Protein AF-0000000077124854 (afdb_homodimer)

Nearest PDB structures (foldseek):
  3b48-assembly1_A  TM=8.739E-01  e=7.214E-09  Enterococcus faecalis V583
  3b48-assembly1_B  TM=8.541E-01  e=6.764E-09  Enterococcus faecalis V583
  3ipr-assembly1_A  TM=7.715E-01  e=1.040E-05  Enterococcus faecalis
  6dm1-assembly1_A  TM=4.049E-01  e=1.872E+00  Rattus norvegicus
  5l1b-assembly1_D  TM=3.888E-01  e=5.592E+00  Rattus norvegicus

Radius of gyration: 18.33 Å; Cα contacts (8 Å, |Δi|>4): 554; chains: 2; bounding box: 38×60×35 Å

Sequence (266 aa):
MVGIIVVSHSFLLGQEIIKLCNEMKKNNFEIINCSGLDKNTFGSDPIKIKEAIENNIKGNEGVFVFCDLGSSILNSQLAIDLIEDESIDKSKIIIADAPIVEGTLVASTLNFDGNFNQIIDELKQLKTFDKTKMVGIIVVSHSFLLGQEIIKLCNEMKKNNFEIINCSGLDKNTFGSDPIKIKEAIENNIKGNEGVFVFCDLGSSILNSQLAIDLIEDESIDKSKIIIADAPIVEGTLVASTLNFDGNFNQIIDELKQLKTFDKTK

Foldseek 3Di:
DEAAEEEEQAQVVQVVLQVVLVVQADDDDDYHYQYHPDHPHGDGALCSLLVSLVVGQPPHQAYEYEYADDRSVVSNVVSLVPDPPPVRDSVRYDDQPAHRRVLSNQCRNQVPVHDSVRSNVVRVVRVVDDPVD/DEAAEEEEQAQVVQVVLQVVLVVQADDDDDYHYQYHPDHPHGDGALCSLLVSLVVGQPPHQAYEYEYADDRSVVSNVVSLVPDPPPVRDSVRYDDQPAHRRVLSNQCRNQVPVHDSVRSNVVRVVRVVDDPVD

Secondary structure (DSSP, 8-state):
--EEEEE-S-HHHHHHHHHHHHHH-SS--PEEE-BSSSSSS--B-HHHHHHHHHHHHTTSS-EEEEE-STHHHHHHHHHHHT---TTS-GGGEEE-SS-HHHHHHHHHHHTTT--HHHHHHHHHHHHT--TT-/--EEEEE-S-HHHHHHHHHHHHHH-SS--PEEE-BSSSSSS--B-HHHHHHHHHHHHTTSS-EEEEE-STHHHHHHHHHHHT---TTS-GGGEEE-SS-HHHHHHHHHHHTTT--HHHHHHHHHHHHT--TT-

InterPro domains:
  IPR004701 Phosphotransferase system, mannose-type IIA component [PF03610] (3-109)
  IPR004701 Phosphotransferase system, mannose-type IIA component [PS51096] (1-133)
  IPR012844 Dihydroxyacetone kinase phosphotransferase subunit, N-terminal domain [TIGR02364] (2-126)
  IPR036662 Phosphotransferase system, mannose-type IIA component superfamily [G3DSA:3.40.50.510] (1-130)
  IPR036662 Phosphotransferase system, mannose-type IIA component superfamily [SSF53062] (1-128)
  IPR039643 Dihydroxyacetone kinase phosphotransferase subunit DhaM [PTHR38594] (1-132)

pLDDT: mean 91.15, std 9.31, range [48.78, 98.44]

Solvent-accessible surface area (backbone atoms only — not comparable to full-atom values): 13816 Å² total; per-residue (Å²): 79,57,27,43,34,34,27,25,45,36,23,59,40,26,49,34,46,49,51,55,31,62,74,64,29,86,68,94,72,76,70,42,72,39,17,10,69,40,79,85,40,73,34,57,39,31,65,57,40,29,52,52,48,66,67,37,39,68,93,28,75,22,27,38,36,28,25,58,62,72,61,29,46,55,30,48,52,50,12,60,69,64,60,72,63,80,86,57,64,66,88,37,53,38,63,45,53,29,46,38,59,58,34,49,40,52,41,50,56,36,42,72,86,35,50,78,65,52,44,53,53,51,33,56,49,54,41,64,57,57,67,73,108,80,59,27,41,34,32,28,25,43,36,24,59,39,27,49,34,49,48,52,54,31,63,74,62,28,85,65,94,73,75,69,42,71,39,16,9,68,39,80,86,38,73,33,56,38,32,66,57,41,31,53,51,48,65,68,37,38,67,93,28,75,21,28,39,36,27,24,58,63,72,62,30,46,52,31,48,52,50,13,61,69,65,58,73,66,80,84,56,64,65,87,37,54,39,63,45,54,30,45,39,60,59,32,47,39,53,42,49,55,37,47,72,84,36,49,77,64,51,44,54,54,51,32,55,49,55,41,65,56,57,68,73,109

Structure (mmCIF, N/CA/C/O backbone):
data_AF-0000000077124854-model_v1
#
loop_
_entity.id
_entity.type
_entity.pdbx_description
1 polymer 'phosphoenolpyruvate--glycerone phosphotransferase'
#
loop_
_atom_site.group_PDB
_atom_site.id
_atom_site.type_symbol
_atom_site.label_atom_id
_atom_site.label_alt_id
_atom_site.label_comp_id
_atom_site.label_asym_id
_atom_site.label_entity_id
_atom_site.label_seq_id
_atom_site.pdbx_PDB_ins_code
_atom_site.Cartn_x
_atom_site.Cartn_y
_atom_site.Cartn_z
_atom_site.occupancy
_atom_site.B_iso_or_equiv
_atom_site.auth_seq_id
_atom_site.auth_comp_id
_atom_site.auth_asym_id
_atom_site.auth_atom_id
_atom_site.pdbx_PDB_model_num
ATOM 1 N N . MET A 1 1 ? 14.133 -17.25 -9.312 1 87.75 1 MET A N 1
ATOM 2 C CA . MET A 1 1 ? 13.242 -16.109 -9.297 1 87.75 1 MET A CA 1
ATOM 3 C C . MET A 1 1 ? 11.828 -16.516 -8.898 1 87.75 1 MET A C 1
ATOM 5 O O . MET A 1 1 ? 11.531 -17.703 -8.781 1 87.75 1 MET A O 1
ATOM 9 N N . VAL A 1 2 ? 11.008 -15.57 -8.469 1 93 2 VAL A N 1
ATOM 10 C CA . VAL A 1 2 ? 9.633 -15.875 -8.086 1 93 2 VAL A CA 1
ATOM 11 C C . VAL A 1 2 ? 8.664 -15.078 -8.953 1 93 2 VAL A C 1
ATOM 13 O O . VAL A 1 2 ? 9.047 -14.062 -9.555 1 93 2 VAL A O 1
ATOM 16 N N . GLY A 1 3 ? 7.492 -15.672 -9.117 1 94.88 3 GLY A N 1
ATOM 17 C CA . GLY A 1 3 ? 6.41 -14.883 -9.68 1 94.88 3 GLY A CA 1
ATOM 18 C C . GLY A 1 3 ? 5.816 -13.891 -8.695 1 94.88 3 GLY A C 1
ATOM 19 O O . GLY A 1 3 ? 5.715 -14.18 -7.504 1 94.88 3 GLY A O 1
ATOM 20 N N . ILE A 1 4 ? 5.449 -12.742 -9.211 1 96.31 4 ILE A N 1
ATOM 21 C CA . ILE A 1 4 ? 4.84 -11.711 -8.375 1 96.31 4 ILE A CA 1
ATOM 22 C C . ILE A 1 4 ? 3.518 -11.266 -8.992 1 96.31 4 ILE A C 1
ATOM 24 O O . ILE A 1 4 ? 3.471 -10.875 -10.156 1 96.31 4 ILE A O 1
ATOM 28 N N . ILE A 1 5 ? 2.475 -11.398 -8.219 1 98.12 5 ILE A N 1
ATOM 29 C CA . ILE A 1 5 ? 1.133 -11.008 -8.641 1 98.12 5 ILE A CA 1
ATOM 30 C C . ILE A 1 5 ? 0.572 -9.969 -7.672 1 98.12 5 ILE A C 1
ATOM 32 O O . ILE A 1 5 ? 0.668 -10.125 -6.453 1 98.12 5 ILE A O 1
ATOM 36 N N . VAL A 1 6 ? -0.004 -8.93 -8.227 1 98.44 6 VAL A N 1
ATOM 37 C CA . VAL A 1 6 ? -0.622 -7.871 -7.43 1 98.44 6 VAL A CA 1
ATOM 38 C C . VAL A 1 6 ? -2.141 -7.941 -7.57 1 98.44 6 VAL A C 1
ATOM 40 O O . VAL A 1 6 ? -2.666 -8.016 -8.688 1 98.44 6 VAL A O 1
ATOM 43 N N . VAL A 1 7 ? -2.855 -7.961 -6.406 1 98 7 VAL A N 1
ATOM 44 C CA . VAL A 1 7 ? -4.312 -8.039 -6.395 1 98 7 VAL A CA 1
ATOM 45 C C . VAL A 1 7 ? -4.883 -6.941 -5.5 1 98 7 VAL A C 1
ATOM 47 O O . VAL A 1 7 ? -4.883 -7.07 -4.273 1 98 7 VAL A O 1
ATOM 50 N N . SER A 1 8 ? -5.359 -5.895 -6.086 1 96.69 8 SER A N 1
ATOM 51 C CA . SER A 1 8 ? -6.09 -4.824 -5.41 1 96.69 8 SER A CA 1
ATOM 52 C C . SER A 1 8 ? -7.512 -4.699 -5.949 1 96.69 8 SER A C 1
ATOM 54 O O . SER A 1 8 ? -7.852 -5.312 -6.961 1 96.69 8 SER A O 1
ATOM 56 N N . HIS A 1 9 ? -8.391 -3.891 -5.305 1 95.38 9 HIS A N 1
ATOM 57 C CA . HIS A 1 9 ? -9.75 -3.633 -5.762 1 95.38 9 HIS A CA 1
ATOM 58 C C . HIS A 1 9 ? -9.758 -2.76 -7.016 1 95.38 9 HIS A C 1
ATOM 60 O O . HIS A 1 9 ? -10.75 -2.717 -7.742 1 95.38 9 HIS A O 1
ATOM 66 N N . SER A 1 10 ? -8.672 -2.123 -7.188 1 96.25 10 SER A N 1
ATOM 67 C CA . SER A 1 10 ? -8.594 -1.171 -8.289 1 96.25 10 SER A CA 1
ATOM 68 C C . SER A 1 10 ? -7.527 -1.577 -9.297 1 96.25 10 SER A C 1
ATOM 70 O O . SER A 1 10 ? -6.352 -1.719 -8.945 1 96.25 10 SER A O 1
ATOM 72 N N . PHE A 1 11 ? -7.91 -1.754 -10.562 1 97.69 11 PHE A N 1
ATOM 73 C CA . PHE A 1 11 ? -6.977 -2.09 -11.633 1 97.69 11 PHE A CA 1
ATOM 74 C C . PHE A 1 11 ? -5.891 -1.028 -11.75 1 97.69 11 PHE A C 1
ATOM 76 O O . PHE A 1 11 ? -4.707 -1.355 -11.859 1 97.69 11 PHE A O 1
ATOM 83 N N . LEU A 1 12 ? -6.301 0.236 -11.688 1 97.62 12 LEU A N 1
ATOM 84 C CA . LEU A 1 12 ? -5.367 1.339 -11.883 1 97.62 12 LEU A CA 1
ATOM 85 C C . LEU A 1 12 ? -4.391 1.44 -10.719 1 97.62 12 LEU A C 1
ATOM 87 O O . LEU A 1 12 ? -3.221 1.777 -10.906 1 97.62 12 LEU A O 1
ATOM 91 N N . LEU A 1 13 ? -4.828 1.132 -9.508 1 97.81 13 LEU A N 1
ATOM 92 C CA . LEU A 1 13 ? -3.92 1.097 -8.367 1 97.81 13 LEU A CA 1
ATOM 93 C C . LEU A 1 13 ? -2.869 0.005 -8.547 1 97.81 13 LEU A C 1
ATOM 95 O O . LEU A 1 13 ? -1.677 0.248 -8.344 1 97.81 13 LEU A O 1
ATOM 99 N N . GLY A 1 14 ? -3.324 -1.182 -8.945 1 98.12 14 GLY A N 1
ATOM 100 C CA . GLY A 1 14 ? -2.383 -2.254 -9.219 1 98.12 14 GLY A CA 1
ATOM 101 C C . GLY A 1 14 ? -1.345 -1.883 -10.266 1 98.12 14 GLY A C 1
ATOM 102 O O . GLY A 1 14 ? -0.159 -2.176 -10.102 1 98.12 14 GLY A O 1
ATOM 103 N N . GLN A 1 15 ? -1.787 -1.229 -11.273 1 97.88 15 GLN A N 1
ATOM 104 C CA . GLN A 1 15 ? -0.898 -0.815 -12.352 1 97.88 15 GLN A CA 1
ATOM 105 C C . GLN A 1 15 ? 0.161 0.162 -11.852 1 97.88 15 GLN A C 1
ATOM 107 O O . GLN A 1 15 ? 1.334 0.055 -12.211 1 97.88 15 GLN A O 1
ATOM 112 N N . GLU A 1 16 ? -0.224 1.106 -11.062 1 97.38 16 GLU A N 1
ATOM 113 C CA . GLU A 1 16 ? 0.722 2.109 -10.586 1 97.38 16 GLU A CA 1
ATOM 114 C C . GLU A 1 16 ? 1.71 1.509 -9.594 1 97.38 16 GLU A C 1
ATOM 116 O O . GLU A 1 16 ? 2.867 1.928 -9.531 1 97.38 16 GLU A O 1
ATOM 121 N N . ILE A 1 17 ? 1.266 0.52 -8.789 1 97.88 17 ILE A N 1
ATOM 122 C CA . ILE A 1 17 ? 2.189 -0.209 -7.926 1 97.88 17 ILE A CA 1
ATOM 123 C C . ILE A 1 17 ? 3.281 -0.861 -8.773 1 97.88 17 ILE A C 1
ATOM 125 O O . ILE A 1 17 ? 4.469 -0.737 -8.469 1 97.88 17 ILE A O 1
ATOM 129 N N . ILE A 1 18 ? 2.896 -1.47 -9.852 1 97.69 18 ILE A N 1
ATOM 130 C CA . ILE A 1 18 ? 3.824 -2.176 -10.727 1 97.69 18 ILE A CA 1
ATOM 131 C C . ILE A 1 18 ? 4.77 -1.178 -11.398 1 97.69 18 ILE A C 1
ATOM 133 O O . ILE A 1 18 ? 5.965 -1.438 -11.523 1 97.69 18 ILE A O 1
ATOM 137 N N . LYS A 1 19 ? 4.203 -0.049 -11.805 1 96.38 19 LYS A N 1
ATOM 138 C CA . LYS A 1 19 ? 5.043 0.98 -12.406 1 96.38 19 LYS A CA 1
ATOM 139 C C . LYS A 1 19 ? 6.129 1.438 -11.438 1 96.38 19 LYS A C 1
ATOM 141 O O . LYS A 1 19 ? 7.289 1.603 -11.828 1 96.38 19 LYS A O 1
ATOM 146 N N . LEU A 1 20 ? 5.77 1.682 -10.203 1 95 20 LEU A N 1
ATOM 147 C CA . LEU A 1 20 ? 6.746 2.061 -9.188 1 95 20 LEU A CA 1
ATOM 148 C C . LEU A 1 20 ? 7.805 0.977 -9.016 1 95 20 LEU A C 1
ATOM 150 O O . LEU A 1 20 ? 9 1.273 -8.969 1 95 20 LEU A O 1
ATOM 154 N N . CYS A 1 21 ? 7.355 -0.277 -8.953 1 95.25 21 CYS A N 1
ATOM 155 C CA . CYS A 1 21 ? 8.281 -1.394 -8.812 1 95.25 21 CYS A CA 1
ATOM 156 C C . CYS A 1 21 ? 9.234 -1.47 -9.992 1 95.25 21 CYS A C 1
ATOM 158 O O . CYS A 1 21 ? 10.422 -1.756 -9.828 1 95.25 21 CYS A O 1
ATOM 160 N N . ASN A 1 22 ? 8.688 -1.219 -11.18 1 94.75 22 ASN A N 1
ATOM 161 C CA . ASN A 1 22 ? 9.5 -1.285 -12.391 1 94.75 22 ASN A CA 1
ATOM 162 C C . ASN A 1 22 ? 10.594 -0.219 -12.391 1 94.75 22 ASN A C 1
ATOM 164 O O . ASN A 1 22 ? 11.656 -0.416 -12.984 1 94.75 22 ASN A O 1
ATOM 168 N N . GLU A 1 23 ? 10.359 0.864 -11.719 1 89.75 23 GLU A N 1
ATOM 169 C CA . GLU A 1 23 ? 11.352 1.925 -11.609 1 89.75 23 GLU A CA 1
ATOM 170 C C . GLU A 1 23 ? 12.469 1.534 -10.648 1 89.75 23 GLU A C 1
ATOM 172 O O . GLU A 1 23 ? 13.586 2.043 -10.75 1 89.75 23 GLU A O 1
ATOM 177 N N . MET A 1 24 ? 12.094 0.591 -9.758 1 85.75 24 MET A N 1
ATOM 178 C CA . MET A 1 24 ? 13.031 0.328 -8.672 1 85.75 24 MET A CA 1
ATOM 179 C C . MET A 1 24 ? 13.742 -1.006 -8.875 1 85.75 24 MET A C 1
ATOM 181 O O . MET A 1 24 ? 14.844 -1.212 -8.359 1 85.75 24 MET A O 1
ATOM 185 N N . LYS A 1 25 ? 13.047 -1.919 -9.547 1 86.5 25 LYS A N 1
ATOM 186 C CA . LYS A 1 25 ? 13.664 -3.24 -9.641 1 86.5 25 LYS A CA 1
ATOM 187 C C . LYS A 1 25 ? 14.828 -3.232 -10.625 1 86.5 25 LYS A C 1
ATOM 189 O O . LYS A 1 25 ? 14.859 -2.42 -11.555 1 86.5 25 LYS A O 1
ATOM 194 N N . LYS A 1 26 ? 15.797 -4.062 -10.414 1 79.75 26 LYS A N 1
ATOM 195 C CA . LYS A 1 26 ? 17.062 -4.105 -11.141 1 79.75 26 LYS A CA 1
ATOM 196 C C . LYS A 1 26 ? 17 -5.121 -12.281 1 79.75 26 LYS A C 1
ATOM 198 O O . LYS A 1 26 ? 17.844 -5.094 -13.188 1 79.75 26 LYS A O 1
ATOM 203 N N . ASN A 1 27 ? 16.094 -5.988 -12.25 1 81.94 27 ASN A N 1
ATOM 204 C CA . ASN A 1 27 ? 16.031 -7.07 -13.227 1 81.94 27 ASN A CA 1
ATOM 205 C C . ASN A 1 27 ? 14.719 -7.035 -14.023 1 81.94 27 ASN A C 1
ATOM 207 O O . ASN A 1 27 ? 13.766 -6.363 -13.625 1 81.94 27 ASN A O 1
ATOM 211 N N . ASN A 1 28 ? 14.914 -7.844 -15.117 1 86.56 28 ASN A N 1
ATOM 212 C CA . ASN A 1 28 ? 13.766 -7.836 -16.016 1 86.56 28 ASN A CA 1
ATOM 213 C C . ASN A 1 28 ? 12.844 -9.023 -15.758 1 86.56 28 ASN A C 1
ATOM 215 O O . ASN A 1 28 ? 13.211 -10.164 -16.031 1 86.56 28 ASN A O 1
ATOM 219 N N . PHE A 1 29 ? 11.766 -8.773 -15.109 1 90.31 29 PHE A N 1
ATOM 220 C CA . PHE A 1 29 ? 10.688 -9.742 -14.938 1 90.31 29 PHE A CA 1
ATOM 221 C C . PHE A 1 29 ? 9.336 -9.039 -14.875 1 90.31 29 PHE A C 1
ATOM 223 O O . PHE A 1 29 ? 9.273 -7.828 -14.633 1 90.31 29 PHE A O 1
ATOM 230 N N . GLU A 1 30 ? 8.43 -9.781 -15.117 1 92.62 30 GLU A N 1
ATOM 231 C CA . GLU A 1 30 ? 7.098 -9.18 -15.156 1 92.62 30 GLU A CA 1
ATOM 232 C C . GLU A 1 30 ? 6.379 -9.344 -13.82 1 92.62 30 GLU A C 1
ATOM 234 O O . GLU A 1 30 ? 6.457 -10.406 -13.195 1 92.62 30 GLU A O 1
ATOM 239 N N . ILE A 1 31 ? 5.812 -8.336 -13.352 1 96.38 31 ILE A N 1
ATOM 240 C CA . ILE A 1 31 ? 4.828 -8.375 -12.273 1 96.38 31 ILE A CA 1
ATOM 241 C C . ILE A 1 31 ? 3.42 -8.359 -12.859 1 96.38 31 ILE A C 1
ATOM 243 O O . ILE A 1 31 ? 3.105 -7.539 -13.727 1 96.38 31 ILE A O 1
ATOM 247 N N . ILE A 1 32 ? 2.604 -9.242 -12.422 1 97.5 32 ILE A N 1
ATOM 248 C CA . ILE A 1 32 ? 1.304 -9.422 -13.062 1 97.5 32 ILE A CA 1
ATOM 249 C C . ILE A 1 32 ? 0.233 -8.672 -12.273 1 97.5 32 ILE A C 1
ATOM 251 O O . ILE A 1 32 ? 0.157 -8.797 -11.047 1 97.5 32 ILE A O 1
ATOM 255 N N . ASN A 1 33 ? -0.546 -7.902 -13 1 98.19 33 ASN A N 1
ATOM 256 C CA . ASN A 1 33 ? -1.66 -7.176 -12.398 1 98.19 33 ASN A CA 1
ATOM 257 C C . ASN A 1 33 ? -2.961 -7.965 -12.492 1 98.19 33 ASN A C 1
ATOM 259 O O . ASN A 1 33 ? -3.518 -8.133 -13.578 1 98.19 33 ASN A O 1
ATOM 263 N N . CYS A 1 34 ? -3.484 -8.398 -11.367 1 97.88 34 CYS A N 1
ATOM 264 C CA . CYS A 1 34 ? -4.766 -9.094 -11.328 1 97.88 34 CYS A CA 1
ATOM 265 C C . CYS A 1 34 ? -5.805 -8.281 -10.562 1 97.88 34 CYS A C 1
ATOM 267 O O . CYS A 1 34 ? -6.766 -8.844 -10.031 1 97.88 34 CYS A O 1
ATOM 269 N N . SER A 1 35 ? -5.602 -6.984 -10.492 1 97.56 35 SER A N 1
ATOM 270 C CA . SER A 1 35 ? -6.473 -6.102 -9.727 1 97.56 35 SER A CA 1
ATOM 271 C C . SER A 1 35 ? -7.723 -5.734 -10.523 1 97.56 35 SER A C 1
ATOM 273 O O . SER A 1 35 ? -7.711 -5.758 -11.75 1 97.56 35 SER A O 1
ATOM 275 N N . GLY A 1 36 ? -8.781 -5.387 -9.797 1 96.25 36 GLY A N 1
ATOM 276 C CA . GLY A 1 36 ? -10 -4.891 -10.414 1 96.25 36 GLY A CA 1
ATOM 277 C C . GLY A 1 36 ? -10.766 -5.961 -11.164 1 96.25 36 GLY A C 1
ATOM 278 O O . GLY A 1 36 ? -10.219 -7.023 -11.469 1 96.25 36 GLY A O 1
ATOM 279 N N . LEU A 1 37 ? -12.086 -5.676 -11.367 1 95.31 37 LEU A N 1
ATOM 280 C CA . LEU A 1 37 ? -12.852 -6.508 -12.281 1 95.31 37 LEU A CA 1
ATOM 281 C C . LEU A 1 37 ? -12.531 -6.164 -13.734 1 95.31 37 LEU A C 1
ATOM 283 O O . LEU A 1 37 ? -12.422 -7.051 -14.578 1 95.31 37 LEU A O 1
ATOM 287 N N . ASP A 1 38 ? -12.352 -4.906 -13.906 1 93.81 38 ASP A N 1
ATOM 288 C CA . ASP A 1 38 ? -11.812 -4.309 -15.125 1 93.81 38 ASP A CA 1
ATOM 289 C C . ASP A 1 38 ? -11.156 -2.961 -14.836 1 93.81 38 ASP A C 1
ATOM 291 O O . ASP A 1 38 ? -10.867 -2.641 -13.68 1 93.81 38 ASP A O 1
ATOM 295 N N . LYS A 1 39 ? -10.883 -2.172 -15.805 1 92 39 LYS A N 1
ATOM 296 C CA . LYS A 1 39 ? -10.133 -0.933 -15.641 1 92 39 LYS A CA 1
ATOM 297 C C . LYS A 1 39 ? -10.898 0.068 -14.781 1 92 39 LYS A C 1
ATOM 299 O O . LYS A 1 39 ? -10.297 0.842 -14.031 1 92 39 LYS A O 1
ATOM 304 N N . ASN A 1 40 ? -12.211 -0.011 -14.82 1 91.25 40 ASN A N 1
ATOM 305 C CA . ASN A 1 40 ? -13 1.048 -14.195 1 91.25 40 ASN A CA 1
ATOM 306 C C . ASN A 1 40 ? -13.914 0.499 -13.102 1 91.25 40 ASN A C 1
ATOM 308 O O . ASN A 1 40 ? -14.68 1.249 -12.492 1 91.25 40 ASN A O 1
ATOM 312 N N . THR A 1 41 ? -13.961 -0.766 -12.953 1 93.81 41 THR A N 1
ATOM 313 C CA . THR A 1 41 ? -14.852 -1.375 -11.969 1 93.81 41 THR A CA 1
ATOM 314 C C . THR A 1 41 ? -14.055 -1.997 -10.828 1 93.81 41 THR A C 1
ATOM 316 O O . THR A 1 41 ? -13.211 -2.869 -11.055 1 93.81 41 THR A O 1
ATOM 319 N N . PHE A 1 42 ? -14.305 -1.511 -9.594 1 93.88 42 PHE A N 1
ATOM 320 C CA . PHE A 1 42 ? -13.609 -1.987 -8.406 1 93.88 42 PHE A CA 1
ATOM 321 C C . PHE A 1 42 ? -14.016 -3.418 -8.078 1 93.88 42 PHE A C 1
ATOM 323 O O . PHE A 1 42 ? -15.148 -3.826 -8.352 1 93.88 42 PHE A O 1
ATOM 330 N N . GLY A 1 43 ? -13.047 -4.203 -7.543 1 93.25 43 GLY A N 1
ATOM 331 C CA . GLY A 1 43 ? -13.273 -5.582 -7.152 1 93.25 43 GLY A CA 1
ATOM 332 C C . GLY A 1 43 ? -12.086 -6.484 -7.426 1 93.25 43 GLY A C 1
ATOM 333 O O . GLY A 1 43 ? -10.961 -6.008 -7.594 1 93.25 43 GLY A O 1
ATOM 334 N N . SER A 1 44 ? -12.258 -7.715 -7.32 1 95.56 44 SER A N 1
ATOM 335 C CA . SER A 1 44 ? -11.258 -8.742 -7.621 1 95.56 44 SER A CA 1
ATOM 336 C C . SER A 1 44 ? -11.914 -10.008 -8.148 1 95.56 44 SER A C 1
ATOM 338 O O . SER A 1 44 ? -13.008 -10.375 -7.711 1 95.56 44 SER A O 1
ATOM 340 N N . ASP A 1 45 ? -11.289 -10.578 -9.062 1 96.88 45 ASP A N 1
ATOM 341 C CA . ASP A 1 45 ? -11.805 -11.758 -9.75 1 96.88 45 ASP A CA 1
ATOM 342 C C . ASP A 1 45 ? -10.93 -12.977 -9.477 1 96.88 45 ASP A C 1
ATOM 344 O O . ASP A 1 45 ? -9.812 -13.078 -9.992 1 96.88 45 ASP A O 1
ATOM 348 N N . PRO A 1 46 ? -11.516 -13.977 -8.734 1 97.62 46 PRO A N 1
ATOM 349 C CA . PRO A 1 46 ? -10.703 -15.141 -8.391 1 97.62 46 PRO A CA 1
ATOM 350 C C . PRO A 1 46 ? -10.258 -15.938 -9.617 1 97.62 46 PRO A C 1
ATOM 352 O O . PRO A 1 46 ? -9.195 -16.578 -9.594 1 97.62 46 PRO A O 1
ATOM 355 N N . ILE A 1 47 ? -11.008 -15.922 -10.68 1 97.94 47 ILE A N 1
ATOM 356 C CA . ILE A 1 47 ? -10.664 -16.672 -11.883 1 97.94 47 ILE A CA 1
ATOM 357 C C . ILE A 1 47 ? -9.453 -16.031 -12.562 1 97.94 47 ILE A C 1
ATOM 359 O O . ILE A 1 47 ? -8.523 -16.734 -12.977 1 97.94 47 ILE A O 1
ATOM 363 N N . LYS A 1 48 ? -9.5 -14.703 -12.602 1 97.19 48 LYS A N 1
ATOM 364 C CA . LYS A 1 48 ? -8.367 -13.953 -13.125 1 97.19 48 LYS A CA 1
ATOM 365 C C . LYS A 1 48 ? -7.098 -14.25 -12.336 1 97.19 48 LYS A C 1
ATOM 367 O O . LYS A 1 48 ? -6.031 -14.469 -12.914 1 97.19 48 LYS A O 1
ATOM 372 N N . ILE A 1 49 ? -7.156 -14.305 -11.055 1 98.12 49 ILE A N 1
ATOM 373 C CA . ILE A 1 49 ? -6.031 -14.562 -10.156 1 98.12 49 ILE A CA 1
ATOM 374 C C . ILE A 1 49 ? -5.539 -15.992 -10.359 1 98.12 49 ILE A C 1
ATOM 376 O O . ILE A 1 49 ? -4.336 -16.234 -10.477 1 98.12 49 ILE A O 1
ATOM 380 N N . LYS A 1 50 ? -6.445 -16.953 -10.43 1 98.12 50 LYS A N 1
ATOM 381 C CA . LYS A 1 50 ? -6.113 -18.359 -10.641 1 98.12 50 LYS A CA 1
ATOM 382 C C . LYS A 1 50 ? -5.316 -18.547 -11.93 1 98.12 50 LYS A C 1
ATOM 384 O O . LYS A 1 50 ? -4.273 -19.203 -11.93 1 98.12 50 LYS A O 1
ATOM 389 N N . GLU A 1 51 ? -5.805 -17.953 -12.984 1 97.19 51 GLU A N 1
ATOM 390 C CA . GLU A 1 51 ? -5.152 -18.078 -14.289 1 97.19 51 GLU A CA 1
ATOM 391 C C . GLU A 1 51 ? -3.746 -17.5 -14.266 1 97.19 51 GLU A C 1
ATOM 393 O O . GLU A 1 51 ? -2.814 -18.062 -14.828 1 97.19 51 GLU A O 1
ATOM 398 N N . ALA A 1 52 ? -3.607 -16.344 -13.641 1 97.19 52 ALA A N 1
ATOM 399 C CA . ALA A 1 52 ? -2.299 -15.711 -13.516 1 97.19 52 ALA A CA 1
ATOM 400 C C . ALA A 1 52 ? -1.323 -16.609 -12.75 1 97.19 52 ALA A C 1
ATOM 402 O O . ALA A 1 52 ? -0.159 -16.734 -13.141 1 97.19 52 ALA A O 1
ATOM 403 N N . ILE A 1 53 ? -1.768 -17.234 -11.672 1 97.31 53 ILE A N 1
ATOM 404 C CA . ILE A 1 53 ? -0.933 -18.109 -10.859 1 97.31 53 ILE A CA 1
ATOM 405 C C . ILE A 1 53 ? -0.484 -19.312 -11.703 1 97.31 53 ILE A C 1
ATOM 407 O O . ILE A 1 53 ? 0.706 -19.625 -11.75 1 97.31 53 ILE A O 1
ATOM 411 N N . GLU A 1 54 ? -1.383 -19.906 -12.391 1 95.88 54 GLU A N 1
ATOM 412 C CA . GLU A 1 54 ? -1.092 -21.094 -13.188 1 95.88 54 GLU A CA 1
ATOM 413 C C . GLU A 1 54 ? -0.079 -20.797 -14.289 1 95.88 54 GLU A C 1
ATOM 415 O O . GLU A 1 54 ? 0.803 -21.609 -14.57 1 95.88 54 GLU A O 1
ATOM 420 N N . ASN A 1 55 ? -0.229 -19.578 -14.82 1 93.31 55 ASN A N 1
ATOM 421 C CA . ASN A 1 55 ? 0.647 -19.188 -15.922 1 93.31 55 ASN A CA 1
ATOM 422 C C . ASN A 1 55 ? 2.029 -18.781 -15.422 1 93.31 55 ASN A C 1
ATOM 424 O O . ASN A 1 55 ? 3.01 -18.859 -16.156 1 93.31 55 ASN A O 1
ATOM 428 N N . ASN A 1 56 ? 2.156 -18.391 -14.141 1 90.25 56 ASN A N 1
ATOM 429 C CA . ASN A 1 56 ? 3.404 -17.828 -13.641 1 90.25 56 ASN A CA 1
ATOM 430 C C . ASN A 1 56 ? 4.172 -18.828 -12.781 1 90.25 56 ASN A C 1
ATOM 432 O O . ASN A 1 56 ? 5.379 -18.672 -12.578 1 90.25 56 ASN A O 1
ATOM 436 N N . ILE A 1 57 ? 3.525 -19.781 -12.289 1 85.38 57 ILE A N 1
ATOM 437 C CA . ILE A 1 57 ? 4.145 -20.719 -11.352 1 85.38 57 ILE A CA 1
ATOM 438 C C . ILE A 1 57 ? 5.133 -21.609 -12.094 1 85.38 57 ILE A C 1
ATOM 440 O O . ILE A 1 57 ? 6.117 -22.078 -11.508 1 85.38 57 ILE A O 1
ATOM 444 N N . LYS A 1 58 ? 4.812 -21.797 -13.359 1 81.69 58 LYS A N 1
ATOM 445 C CA . LYS A 1 58 ? 5.703 -22.672 -14.125 1 81.69 58 LYS A CA 1
ATOM 446 C C . LYS A 1 58 ? 7.039 -21.984 -14.391 1 81.69 58 LYS A C 1
ATOM 448 O O . LYS A 1 58 ? 7.082 -20.875 -14.938 1 81.69 58 LYS A O 1
ATOM 453 N N . GLY A 1 59 ? 8.164 -22.469 -13.906 1 81 59 GLY A N 1
ATOM 454 C CA . GLY A 1 59 ? 9.492 -21.938 -14.156 1 81 59 GLY A CA 1
ATOM 455 C C . GLY A 1 59 ? 10 -21.031 -13.039 1 81 59 GLY A C 1
ATOM 456 O O . GLY A 1 59 ? 11.109 -20.5 -13.117 1 81 59 GLY A O 1
ATOM 457 N N . ASN A 1 60 ? 9.156 -20.797 -12.109 1 88.12 60 ASN A N 1
ATOM 458 C CA . ASN A 1 60 ? 9.547 -19.984 -10.961 1 88.12 60 ASN A CA 1
ATOM 459 C C . ASN A 1 60 ? 9.648 -20.812 -9.688 1 88.12 60 ASN A C 1
ATOM 461 O O . ASN A 1 60 ? 9.062 -21.891 -9.602 1 88.12 60 ASN A O 1
ATOM 465 N N . GLU A 1 61 ? 10.406 -20.375 -8.742 1 90.25 61 GLU A N 1
ATOM 466 C CA . GLU A 1 61 ? 10.547 -21.062 -7.457 1 90.25 61 GLU A CA 1
ATOM 467 C C . GLU A 1 61 ? 9.242 -21.016 -6.668 1 90.25 61 GLU A C 1
ATOM 469 O O . GLU A 1 61 ? 8.992 -21.891 -5.828 1 90.25 61 GLU A O 1
ATOM 474 N N . GLY A 1 62 ? 8.422 -20.062 -6.965 1 93.31 62 GLY A N 1
ATOM 475 C CA . GLY A 1 62 ? 7.141 -19.812 -6.316 1 93.31 62 GLY A CA 1
ATOM 476 C C . GLY A 1 62 ? 6.48 -18.531 -6.777 1 93.31 62 GLY A C 1
ATOM 477 O O . GLY A 1 62 ? 7.012 -17.828 -7.641 1 93.31 62 GLY A O 1
ATOM 478 N N . VAL A 1 63 ? 5.324 -18.359 -6.277 1 95.88 63 VAL A N 1
ATOM 479 C CA . VAL A 1 63 ? 4.574 -17.156 -6.637 1 95.88 63 VAL A CA 1
ATOM 480 C C . VAL A 1 63 ? 4.105 -16.453 -5.375 1 95.88 63 VAL A C 1
ATOM 482 O O . VAL A 1 63 ? 3.596 -17.078 -4.445 1 95.88 63 VAL A O 1
ATOM 485 N N . PHE A 1 64 ? 4.387 -15.195 -5.344 1 96.62 64 PHE A N 1
ATOM 486 C CA . PHE A 1 64 ? 3.846 -14.359 -4.277 1 96.62 64 PHE A CA 1
ATOM 487 C C . PHE A 1 64 ? 2.67 -13.531 -4.785 1 96.62 64 PHE A C 1
ATOM 489 O O . PHE A 1 64 ? 2.762 -12.891 -5.836 1 96.62 64 PHE A O 1
ATOM 496 N N . VAL A 1 65 ? 1.578 -13.609 -4.035 1 97.69 65 VAL A N 1
ATOM 497 C CA . VAL A 1 65 ? 0.407 -12.789 -4.316 1 97.69 65 VAL A CA 1
ATOM 498 C C . VAL A 1 65 ? 0.292 -11.68 -3.268 1 97.69 65 VAL A C 1
ATOM 500 O O . VAL A 1 65 ? 0.155 -11.961 -2.074 1 97.69 65 VAL A O 1
ATOM 503 N N . PHE A 1 66 ? 0.383 -10.461 -3.697 1 97.44 66 PHE A N 1
ATOM 504 C CA . PHE A 1 66 ? 0.262 -9.312 -2.812 1 97.44 66 PHE A CA 1
ATOM 505 C C . PHE A 1 66 ? -1.13 -8.695 -2.91 1 97.44 66 PHE A C 1
ATOM 507 O O . PHE A 1 66 ? -1.566 -8.305 -3.994 1 97.44 66 PHE A O 1
ATOM 514 N N . CYS A 1 67 ? -1.797 -8.578 -1.737 1 96.5 67 CYS A N 1
ATOM 515 C CA . CYS A 1 67 ? -3.176 -8.109 -1.678 1 96.5 67 CYS A CA 1
ATOM 516 C C . CYS A 1 67 ? -3.295 -6.883 -0.776 1 96.5 67 CYS A C 1
ATOM 518 O O . CYS A 1 67 ? -2.459 -6.672 0.103 1 96.5 67 CYS A O 1
ATOM 520 N N . ASP A 1 68 ? -4.32 -6.082 -1.022 1 92.25 68 ASP A N 1
ATOM 521 C CA . ASP A 1 68 ? -4.566 -4.965 -0.114 1 92.25 68 ASP A CA 1
ATOM 522 C C . ASP A 1 68 ? -5.441 -5.395 1.061 1 92.25 68 ASP A C 1
ATOM 524 O O . ASP A 1 68 ? -4.934 -5.871 2.08 1 92.25 68 ASP A O 1
ATOM 528 N N . LEU A 1 69 ? -6.836 -5.281 1.025 1 83.75 69 LEU A N 1
ATOM 529 C CA . LEU A 1 69 ? -7.652 -5.648 2.176 1 83.75 69 LEU A CA 1
ATOM 530 C C . LEU A 1 69 ? -8.867 -6.457 1.74 1 83.75 69 LEU A C 1
ATOM 532 O O . LEU A 1 69 ? -9.312 -6.359 0.592 1 83.75 69 LEU A O 1
ATOM 536 N N . GLY A 1 70 ? -9.312 -7.234 2.705 1 85.94 70 GLY A N 1
ATOM 537 C CA . GLY A 1 70 ? -10.633 -7.836 2.635 1 85.94 70 GLY A CA 1
ATOM 538 C C . GLY A 1 70 ? -10.766 -8.867 1.531 1 85.94 70 GLY A C 1
ATOM 539 O O . GLY A 1 70 ? -10.195 -9.953 1.621 1 85.94 70 GLY A O 1
ATOM 540 N N . SER A 1 71 ? -11.5 -8.352 0.456 1 88.62 71 SER A N 1
ATOM 541 C CA . SER A 1 71 ? -11.969 -9.273 -0.576 1 88.62 71 SER A CA 1
ATOM 542 C C . SER A 1 71 ? -10.82 -9.727 -1.475 1 88.62 71 SER A C 1
ATOM 544 O O . SER A 1 71 ? -10.844 -10.844 -2.004 1 88.62 71 SER A O 1
ATOM 546 N N . SER A 1 72 ? -9.852 -8.859 -1.636 1 93.5 72 SER A N 1
ATOM 547 C CA . SER A 1 72 ? -8.711 -9.258 -2.459 1 93.5 72 SER A CA 1
ATOM 548 C C . SER A 1 72 ? -7.996 -10.469 -1.871 1 93.5 72 SER A C 1
ATOM 550 O O . SER A 1 72 ? -7.527 -11.336 -2.609 1 93.5 72 SER A O 1
ATOM 552 N N . ILE A 1 73 ? -7.953 -10.578 -0.56 1 94.38 73 ILE A N 1
ATOM 553 C CA . ILE A 1 73 ? -7.32 -11.703 0.117 1 94.38 73 ILE A CA 1
ATOM 554 C C . ILE A 1 73 ? -8.188 -12.953 -0.038 1 94.38 73 ILE A C 1
ATOM 556 O O . ILE A 1 73 ? -7.703 -14.008 -0.46 1 94.38 73 ILE A O 1
ATOM 560 N N . LEU A 1 74 ? -9.453 -12.797 0.232 1 94.88 74 LEU A N 1
ATOM 561 C CA . LEU A 1 74 ? -10.383 -13.914 0.147 1 94.88 74 LEU A CA 1
ATOM 562 C C . LEU A 1 74 ? -10.422 -14.484 -1.269 1 94.88 74 LEU A C 1
ATOM 564 O O . LEU A 1 74 ? -10.383 -15.703 -1.455 1 94.88 74 LEU A O 1
ATOM 568 N N . ASN A 1 75 ? -10.438 -13.602 -2.236 1 96.88 75 ASN A N 1
ATOM 569 C CA . ASN A 1 75 ? -10.523 -14.047 -3.625 1 96.88 75 ASN A CA 1
ATOM 570 C C . ASN A 1 75 ? -9.211 -14.68 -4.094 1 96.88 75 ASN A C 1
ATOM 572 O O . ASN A 1 75 ? -9.219 -15.57 -4.941 1 96.88 75 ASN A O 1
ATOM 576 N N . SER A 1 76 ? -8.133 -14.227 -3.553 1 97.5 76 SER A N 1
ATOM 577 C CA . SER A 1 76 ? -6.855 -14.875 -3.848 1 97.5 76 SER A CA 1
ATOM 578 C C . SER A 1 76 ? -6.801 -16.281 -3.256 1 97.5 76 SER A C 1
ATOM 580 O O . SER A 1 76 ? -6.305 -17.219 -3.895 1 97.5 76 SER A O 1
ATOM 582 N N . GLN A 1 77 ? -7.34 -16.391 -2.004 1 96.75 77 GLN A N 1
ATOM 583 C CA . GLN A 1 77 ? -7.422 -17.719 -1.386 1 96.75 77 GLN A CA 1
ATOM 584 C C . GLN A 1 77 ? -8.312 -18.656 -2.201 1 96.75 77 GLN A C 1
ATOM 586 O O . GLN A 1 77 ? -7.945 -19.797 -2.453 1 96.75 77 GLN A O 1
ATOM 591 N N . LEU A 1 78 ? -9.406 -18.156 -2.613 1 97.5 78 LEU A N 1
ATOM 592 C CA . LEU A 1 78 ? -10.328 -18.922 -3.447 1 97.5 78 LEU A CA 1
ATOM 593 C C . LEU A 1 78 ? -9.664 -19.344 -4.754 1 97.5 78 LEU A C 1
ATOM 595 O O . LEU A 1 78 ? -9.828 -20.484 -5.199 1 97.5 78 LEU A O 1
ATOM 599 N N . ALA A 1 79 ? -8.93 -18.406 -5.363 1 98.06 79 ALA A N 1
ATOM 600 C CA . ALA A 1 79 ? -8.203 -18.688 -6.598 1 98.06 79 ALA A CA 1
ATOM 601 C C . ALA A 1 79 ? -7.277 -19.891 -6.426 1 98.06 79 ALA A C 1
ATOM 603 O O . ALA A 1 79 ? -7.246 -20.781 -7.273 1 98.06 79 ALA A O 1
ATOM 604 N N . ILE A 1 80 ? -6.512 -19.922 -5.312 1 97.38 80 ILE A N 1
ATOM 605 C CA . ILE A 1 80 ? -5.578 -21.016 -5.035 1 97.38 80 ILE A CA 1
ATOM 606 C C . ILE A 1 80 ? -6.344 -22.328 -4.859 1 97.38 80 ILE A C 1
ATOM 608 O O . ILE A 1 80 ? -5.945 -23.359 -5.391 1 97.38 80 ILE A O 1
ATOM 612 N N . ASP A 1 81 ? -7.473 -22.266 -4.156 1 97.06 81 ASP A N 1
ATOM 613 C CA . ASP A 1 81 ? -8.297 -23.438 -3.912 1 97.06 81 ASP A CA 1
ATOM 614 C C . ASP A 1 81 ? -8.859 -24 -5.219 1 97.06 81 ASP A C 1
ATOM 616 O O . ASP A 1 81 ? -9.078 -25.203 -5.336 1 97.06 81 ASP A O 1
ATOM 620 N N . LEU A 1 82 ? -9.039 -23.172 -6.156 1 97.38 82 LEU A N 1
ATOM 621 C CA . LEU A 1 82 ? -9.688 -23.547 -7.406 1 97.38 82 LEU A CA 1
ATOM 622 C C . LEU A 1 82 ? -8.688 -24.188 -8.367 1 97.38 82 LEU A C 1
ATOM 624 O O . LEU A 1 82 ? -9.078 -24.75 -9.398 1 97.38 82 LEU A O 1
ATOM 628 N N . ILE A 1 83 ? -7.395 -24.047 -8.055 1 96.69 83 ILE A N 1
ATOM 629 C CA . ILE A 1 83 ? -6.395 -24.688 -8.906 1 96.69 83 ILE A CA 1
ATOM 630 C C . ILE A 1 83 ? -6.539 -26.203 -8.844 1 96.69 83 ILE A C 1
ATOM 632 O O . ILE A 1 83 ? -6.461 -26.797 -7.766 1 96.69 83 ILE A O 1
ATOM 636 N N . GLU A 1 84 ? -6.707 -26.828 -9.953 1 94.56 84 GLU A N 1
ATOM 637 C CA . GLU A 1 84 ? -6.961 -28.25 -10.016 1 94.56 84 GLU A CA 1
ATOM 638 C C . GLU A 1 84 ? -5.77 -29 -10.602 1 94.56 84 GLU A C 1
ATOM 640 O O . GLU A 1 84 ? -5.652 -30.219 -10.445 1 94.56 84 GLU A O 1
ATOM 645 N N . ASP A 1 85 ? -4.914 -28.219 -11.289 1 93.12 85 ASP A N 1
ATOM 646 C CA . ASP A 1 85 ? -3.729 -28.844 -11.875 1 93.12 85 ASP A CA 1
ATOM 647 C C . ASP A 1 85 ? -2.838 -29.453 -10.797 1 93.12 85 ASP A C 1
ATOM 649 O O . ASP A 1 85 ? -2.203 -28.734 -10.023 1 93.12 85 ASP A O 1
ATOM 653 N N . GLU A 1 86 ? -2.697 -30.766 -10.727 1 92.38 86 GLU A N 1
ATOM 654 C CA . GLU A 1 86 ? -1.988 -31.5 -9.688 1 92.38 86 GLU A CA 1
ATOM 655 C C . GLU A 1 86 ? -0.478 -31.328 -9.812 1 92.38 86 GLU A C 1
ATOM 657 O O . GLU A 1 86 ? 0.27 -31.625 -8.883 1 92.38 86 GLU A O 1
ATOM 662 N N . SER A 1 87 ? -0.033 -30.875 -10.938 1 93.06 87 SER A N 1
ATOM 663 C CA . SER A 1 87 ? 1.399 -30.672 -11.133 1 93.06 87 SER A CA 1
ATOM 664 C C . SER A 1 87 ? 1.882 -29.406 -10.438 1 93.06 87 SER A C 1
ATOM 666 O O . SER A 1 87 ? 3.086 -29.203 -10.273 1 93.06 87 SER A O 1
ATOM 668 N N . ILE A 1 88 ? 0.921 -28.609 -10.086 1 93.75 88 ILE A N 1
ATOM 669 C CA . ILE A 1 88 ? 1.258 -27.359 -9.406 1 93.75 88 ILE A CA 1
ATOM 670 C C . ILE A 1 88 ? 1.366 -27.609 -7.902 1 93.75 88 ILE A C 1
ATOM 672 O O . ILE A 1 88 ? 0.423 -28.094 -7.277 1 93.75 88 ILE A O 1
ATOM 676 N N . ASP A 1 89 ? 2.518 -27.375 -7.363 1 93.62 89 ASP A N 1
ATOM 677 C CA . ASP A 1 89 ? 2.723 -27.406 -5.918 1 93.62 89 ASP A CA 1
ATOM 678 C C . ASP A 1 89 ? 2.152 -26.156 -5.254 1 93.62 89 ASP A C 1
ATOM 680 O O . ASP A 1 89 ? 2.805 -25.109 -5.215 1 93.62 89 ASP A O 1
ATOM 684 N N . LYS A 1 90 ? 0.987 -26.281 -4.652 1 94.69 90 LYS A N 1
ATOM 685 C CA . LYS A 1 90 ? 0.259 -25.156 -4.078 1 94.69 90 LYS A CA 1
ATOM 686 C C . LYS A 1 90 ? 1.011 -24.562 -2.891 1 94.69 90 LYS A C 1
ATOM 688 O O . LYS A 1 90 ? 0.768 -23.422 -2.504 1 94.69 90 LYS A O 1
ATOM 693 N N . SER A 1 91 ? 1.923 -25.312 -2.279 1 93 91 SER A N 1
ATOM 694 C CA . SER A 1 91 ? 2.695 -24.812 -1.146 1 93 91 SER A CA 1
ATOM 695 C C . SER A 1 91 ? 3.674 -23.719 -1.579 1 93 91 SER A C 1
ATOM 697 O O . SER A 1 91 ? 4.223 -23 -0.741 1 93 91 SER A O 1
ATOM 699 N N . LYS A 1 92 ? 3.871 -23.578 -2.885 1 93.69 92 LYS A N 1
ATOM 700 C CA . LYS A 1 92 ? 4.789 -22.578 -3.43 1 93.69 92 LYS A CA 1
ATOM 701 C C . LYS A 1 92 ? 4.047 -21.312 -3.834 1 93.69 92 LYS A C 1
ATOM 703 O O . LYS A 1 92 ? 4.648 -20.375 -4.375 1 93.69 92 LYS A O 1
ATOM 708 N N . ILE A 1 93 ? 2.744 -21.344 -3.594 1 96.06 93 ILE A N 1
ATOM 709 C CA . ILE A 1 93 ? 1.917 -20.156 -3.805 1 96.06 93 ILE A CA 1
ATOM 710 C C . ILE A 1 93 ? 1.633 -19.484 -2.465 1 96.06 93 ILE A C 1
ATOM 712 O O . ILE A 1 93 ? 0.968 -20.062 -1.601 1 96.06 93 ILE A O 1
ATOM 716 N N . ILE A 1 94 ? 2.117 -18.266 -2.299 1 95.19 94 ILE A N 1
ATOM 717 C CA . ILE A 1 94 ? 2.047 -17.609 -1 1 95.19 94 ILE A CA 1
ATOM 718 C C . ILE A 1 94 ? 1.28 -16.297 -1.13 1 95.19 94 ILE A C 1
ATOM 720 O O . ILE A 1 94 ? 1.643 -15.43 -1.938 1 95.19 94 ILE A O 1
ATOM 724 N N . ILE A 1 95 ? 0.216 -16.203 -0.435 1 96 95 ILE A N 1
ATOM 725 C CA . ILE A 1 95 ? -0.338 -14.883 -0.195 1 96 95 ILE A CA 1
ATOM 726 C C . ILE A 1 95 ? 0.537 -14.133 0.806 1 96 95 ILE A C 1
ATOM 728 O O . ILE A 1 95 ? 0.606 -14.5 1.98 1 96 95 ILE A O 1
ATOM 732 N N . ALA A 1 96 ? 1.191 -13.141 0.343 1 94.31 96 ALA A N 1
ATOM 733 C CA . ALA A 1 96 ? 2.189 -12.445 1.151 1 94.31 96 ALA A CA 1
ATOM 734 C C . ALA A 1 96 ? 1.538 -11.734 2.338 1 94.31 96 ALA A C 1
ATOM 736 O O . ALA A 1 96 ? 0.575 -10.984 2.17 1 94.31 96 ALA A O 1
ATOM 737 N N . ASP A 1 97 ? 2 -12.055 3.482 1 90.19 97 ASP A N 1
ATOM 738 C CA . ASP A 1 97 ? 1.586 -11.312 4.668 1 90.19 97 ASP A CA 1
ATOM 739 C C . ASP A 1 97 ? 2.348 -9.992 4.789 1 90.19 97 ASP A C 1
ATOM 741 O O . ASP A 1 97 ? 3.164 -9.82 5.695 1 90.19 97 ASP A O 1
ATOM 745 N N . ALA A 1 98 ? 2.129 -9.109 3.896 1 92.12 98 ALA A N 1
ATOM 746 C CA . ALA A 1 98 ? 2.828 -7.836 3.768 1 92.12 98 ALA A CA 1
ATOM 747 C C . ALA A 1 98 ? 1.932 -6.785 3.119 1 92.12 98 ALA A C 1
ATOM 749 O O . ALA A 1 98 ? 0.96 -7.121 2.439 1 92.12 98 ALA A O 1
ATOM 750 N N . PRO A 1 99 ? 2.227 -5.516 3.373 1 93.44 99 PRO A N 1
ATOM 751 C CA . PRO A 1 99 ? 1.485 -4.449 2.695 1 93.44 99 PRO A CA 1
ATOM 752 C C . PRO A 1 99 ? 1.608 -4.52 1.176 1 93.44 99 PRO A C 1
ATOM 754 O O . PRO A 1 99 ? 2.672 -4.863 0.654 1 93.44 99 PRO A O 1
ATOM 757 N N . ILE A 1 100 ? 0.545 -4.125 0.495 1 96.25 100 ILE A N 1
ATOM 758 C CA . ILE A 1 100 ? 0.482 -4.387 -0.939 1 96.25 100 ILE A CA 1
ATOM 759 C C . ILE A 1 100 ? 1.564 -3.586 -1.658 1 96.25 100 ILE A C 1
ATOM 761 O O . ILE A 1 100 ? 2.291 -4.125 -2.498 1 96.25 100 ILE A O 1
ATOM 765 N N . VAL A 1 101 ? 1.786 -2.305 -1.309 1 96.56 101 VAL A N 1
ATOM 766 C CA . VAL A 1 101 ? 2.762 -1.48 -2.016 1 96.56 101 VAL A CA 1
ATOM 767 C C . VAL A 1 101 ? 4.168 -1.8 -1.515 1 96.56 101 VAL A C 1
ATOM 769 O O . VAL A 1 101 ? 5.027 -2.223 -2.291 1 96.56 101 VAL A O 1
ATOM 772 N N . GLU A 1 102 ? 4.395 -1.727 -0.258 1 94.94 102 GLU A N 1
ATOM 773 C CA . GLU A 1 102 ? 5.711 -1.908 0.35 1 94.94 102 GLU A CA 1
ATOM 774 C C . GLU A 1 102 ? 6.211 -3.338 0.165 1 94.94 102 GLU A C 1
ATOM 776 O O . GLU A 1 102 ? 7.391 -3.555 -0.124 1 94.94 102 GLU A O 1
ATOM 781 N N . GLY A 1 103 ? 5.297 -4.273 0.3 1 94.81 103 GLY A N 1
ATOM 782 C CA . GLY A 1 103 ? 5.672 -5.668 0.114 1 94.81 103 GLY A CA 1
ATOM 783 C C . GLY A 1 103 ? 6.07 -5.992 -1.313 1 94.81 103 GLY A C 1
ATOM 784 O O . GLY A 1 103 ? 7.074 -6.668 -1.545 1 94.81 103 GLY A O 1
ATOM 785 N N . THR A 1 104 ? 5.254 -5.547 -2.275 1 96.25 104 THR A N 1
ATOM 786 C CA . THR A 1 104 ? 5.566 -5.785 -3.682 1 96.25 104 THR A CA 1
ATOM 787 C C . THR A 1 104 ? 6.906 -5.16 -4.051 1 96.25 104 THR A C 1
ATOM 789 O O . THR A 1 104 ? 7.703 -5.766 -4.773 1 96.25 104 THR A O 1
ATOM 792 N N . LEU A 1 105 ? 7.156 -3.949 -3.518 1 94.06 105 LEU A N 1
ATOM 793 C CA . LEU A 1 105 ? 8.406 -3.244 -3.785 1 94.06 105 LEU A CA 1
ATOM 794 C C . LEU A 1 105 ? 9.602 -4.035 -3.262 1 94.06 105 LEU A C 1
ATOM 796 O O . LEU A 1 105 ? 10.57 -4.254 -3.988 1 94.06 105 LEU A O 1
ATOM 800 N N . VAL A 1 106 ? 9.492 -4.48 -2.064 1 92.44 106 VAL A N 1
ATOM 801 C CA . VAL A 1 106 ? 10.586 -5.219 -1.435 1 92.44 106 VAL A CA 1
ATOM 802 C C . VAL A 1 106 ? 10.828 -6.527 -2.184 1 92.44 106 VAL A C 1
ATOM 804 O O . VAL A 1 106 ? 11.961 -6.855 -2.523 1 92.44 106 VAL A O 1
ATOM 807 N N . ALA A 1 107 ? 9.766 -7.27 -2.453 1 94.06 107 ALA A N 1
ATOM 808 C CA . ALA A 1 107 ? 9.891 -8.539 -3.158 1 94.06 107 ALA A CA 1
ATOM 809 C C . ALA A 1 107 ? 10.5 -8.344 -4.543 1 94.06 107 ALA A C 1
ATOM 811 O O . ALA A 1 107 ? 11.359 -9.117 -4.969 1 94.06 107 ALA A O 1
ATOM 812 N N . SER A 1 108 ? 10.031 -7.305 -5.266 1 94.38 108 SER A N 1
ATOM 813 C CA . SER A 1 108 ? 10.492 -7.059 -6.629 1 94.38 108 SER A CA 1
ATOM 814 C C . SER A 1 108 ? 11.977 -6.703 -6.656 1 94.38 108 SER A C 1
ATOM 816 O O . SER A 1 108 ? 12.695 -7.074 -7.59 1 94.38 108 SER A O 1
ATOM 818 N N . THR A 1 109 ? 12.492 -5.984 -5.656 1 91.62 109 THR A N 1
ATOM 819 C CA . THR A 1 109 ? 13.891 -5.574 -5.609 1 91.62 109 THR A CA 1
ATOM 820 C C . THR A 1 109 ? 14.789 -6.758 -5.273 1 91.62 109 THR A C 1
ATOM 822 O O . THR A 1 109 ? 15.945 -6.809 -5.699 1 91.62 109 THR A O 1
ATOM 825 N N . LEU A 1 110 ? 14.188 -7.758 -4.629 1 91.31 110 LEU A N 1
ATOM 826 C CA . LEU A 1 110 ? 14.961 -8.906 -4.18 1 91.31 110 LEU A CA 1
ATOM 827 C C . LEU A 1 110 ? 14.867 -10.055 -5.188 1 91.31 110 LEU A C 1
ATOM 829 O O . LEU A 1 110 ? 15.648 -11.008 -5.125 1 91.31 110 LEU A O 1
ATOM 833 N N . ASN A 1 111 ? 13.852 -9.977 -6.223 1 90.38 111 ASN A N 1
ATOM 834 C CA . ASN A 1 111 ? 13.484 -11.094 -7.082 1 90.38 111 ASN A CA 1
ATOM 835 C C . ASN A 1 111 ? 14.594 -11.414 -8.078 1 90.38 111 ASN A C 1
ATOM 837 O O . ASN A 1 111 ? 14.367 -12.148 -9.047 1 90.38 111 ASN A O 1
ATOM 841 N N . PHE A 1 112 ? 15.859 -11.242 -7.996 1 74.25 112 PHE A N 1
ATOM 842 C CA . PHE A 1 112 ? 16.953 -11.695 -8.844 1 74.25 112 PHE A CA 1
ATOM 843 C C . PHE A 1 112 ? 17.984 -12.453 -8.023 1 74.25 112 PHE A C 1
ATOM 845 O O . PHE A 1 112 ? 18.391 -13.562 -8.398 1 74.25 112 PHE A O 1
ATOM 852 N N . ASP A 1 113 ? 18.359 -11.758 -7.145 1 68.5 113 ASP A N 1
ATOM 853 C CA . ASP A 1 113 ? 19.469 -12.297 -6.355 1 68.5 113 ASP A CA 1
ATOM 854 C C . ASP A 1 113 ? 18.953 -13.055 -5.133 1 68.5 113 ASP A C 1
ATOM 856 O O . ASP A 1 113 ? 19.703 -13.75 -4.461 1 68.5 113 ASP A O 1
ATOM 860 N N . GLY A 1 114 ? 17.719 -12.797 -4.902 1 61.69 114 GLY A N 1
ATOM 861 C CA . GLY A 1 114 ? 17.188 -13.367 -3.672 1 61.69 114 GLY A CA 1
ATOM 862 C C . GLY A 1 114 ? 16.453 -14.68 -3.885 1 61.69 114 GLY A C 1
ATOM 863 O O . GLY A 1 114 ? 15.883 -14.906 -4.949 1 61.69 114 GLY A O 1
ATOM 864 N N . ASN A 1 115 ? 16.641 -15.555 -3.035 1 76.44 115 ASN A N 1
ATOM 865 C CA . ASN A 1 115 ? 15.945 -16.844 -2.994 1 76.44 115 ASN A CA 1
ATOM 866 C C . ASN A 1 115 ? 14.562 -16.703 -2.361 1 76.44 115 ASN A C 1
ATOM 868 O O . ASN A 1 115 ? 14.25 -15.688 -1.752 1 76.44 115 ASN A O 1
ATOM 872 N N . PHE A 1 116 ? 13.672 -17.547 -2.775 1 86.62 116 PHE A N 1
ATOM 873 C CA . PHE A 1 116 ? 12.312 -17.719 -2.287 1 86.62 116 PHE A CA 1
ATOM 874 C C . PHE A 1 116 ? 12.242 -17.5 -0.78 1 86.62 116 PHE A C 1
ATOM 876 O O . PHE A 1 116 ? 11.469 -16.672 -0.299 1 86.62 116 PHE A O 1
ATOM 883 N N . ASN A 1 117 ? 13.203 -17.938 -0.081 1 87.62 117 ASN A N 1
ATOM 884 C CA . ASN A 1 117 ? 13.219 -17.859 1.375 1 87.62 117 ASN A CA 1
ATOM 885 C C . ASN A 1 117 ? 13.641 -16.469 1.857 1 87.62 117 ASN A C 1
ATOM 887 O O . ASN A 1 117 ? 13.148 -15.992 2.883 1 87.62 117 ASN A O 1
ATOM 891 N N . GLN A 1 118 ? 14.492 -15.82 1.113 1 90.5 118 GLN A N 1
ATOM 892 C CA . GLN A 1 118 ? 14.922 -14.469 1.47 1 90.5 118 GLN A CA 1
ATOM 893 C C . GLN A 1 118 ? 13.766 -13.484 1.39 1 90.5 118 GLN A C 1
ATOM 895 O O . GLN A 1 118 ? 13.625 -12.609 2.252 1 90.5 118 GLN A O 1
ATOM 900 N N . ILE A 1 119 ? 13 -13.648 0.348 1 92.25 119 ILE A N 1
ATOM 901 C CA . ILE A 1 119 ? 11.852 -12.766 0.168 1 92.25 119 ILE A CA 1
ATOM 902 C C . ILE A 1 119 ? 10.859 -12.969 1.315 1 92.25 119 ILE A C 1
ATOM 904 O O . ILE A 1 119 ? 10.367 -11.992 1.892 1 92.25 119 ILE A O 1
ATOM 908 N N . ILE A 1 120 ? 10.656 -14.219 1.692 1 90.5 120 ILE A N 1
ATOM 909 C CA . ILE A 1 120 ? 9.766 -14.523 2.803 1 90.5 120 ILE A CA 1
ATOM 910 C C . ILE A 1 120 ? 10.258 -13.836 4.074 1 90.5 120 ILE A C 1
ATOM 912 O O . ILE A 1 120 ? 9.484 -13.188 4.781 1 90.5 120 ILE A O 1
ATOM 916 N N . ASP A 1 121 ? 11.5 -13.914 4.344 1 89.75 121 ASP A N 1
ATOM 917 C CA . ASP A 1 121 ? 12.094 -13.352 5.551 1 89.75 121 ASP A CA 1
ATOM 918 C C . ASP A 1 121 ? 11.977 -11.828 5.559 1 89.75 121 ASP A C 1
ATOM 920 O O . ASP A 1 121 ? 11.648 -11.227 6.586 1 89.75 121 ASP A O 1
ATOM 924 N N . GLU A 1 122 ? 12.227 -11.211 4.457 1 90.12 122 GLU A N 1
ATOM 925 C CA . GLU A 1 122 ? 12.18 -9.758 4.363 1 90.12 122 GLU A CA 1
ATOM 926 C C . GLU A 1 122 ? 10.75 -9.234 4.5 1 90.12 122 GLU A C 1
ATOM 928 O O . GLU A 1 122 ? 10.523 -8.18 5.086 1 90.12 122 GLU A O 1
ATOM 933 N N . LEU A 1 123 ? 9.836 -9.984 3.934 1 91.12 123 LEU A N 1
ATOM 934 C CA . LEU A 1 123 ? 8.438 -9.594 4.051 1 91.12 123 LEU A CA 1
ATOM 935 C C . LEU A 1 123 ? 7.969 -9.664 5.5 1 91.12 123 LEU A C 1
ATOM 937 O O . LEU A 1 123 ? 7.191 -8.82 5.949 1 91.12 123 LEU A O 1
ATOM 941 N N . LYS A 1 124 ? 8.461 -10.617 6.246 1 85.62 124 LYS A N 1
ATOM 942 C CA . LYS A 1 124 ? 8.141 -10.734 7.664 1 85.62 124 LYS A CA 1
ATOM 943 C C . LYS A 1 124 ? 8.656 -9.523 8.438 1 85.62 124 LYS A C 1
ATOM 945 O O . LYS A 1 124 ? 7.977 -9.023 9.344 1 85.62 124 LYS A O 1
ATOM 950 N N . GLN A 1 125 ? 9.75 -9.055 7.996 1 83.94 125 GLN A N 1
ATOM 951 C CA . GLN A 1 125 ? 10.359 -7.898 8.648 1 83.94 125 GLN A CA 1
ATOM 952 C C . GLN A 1 125 ? 9.586 -6.621 8.3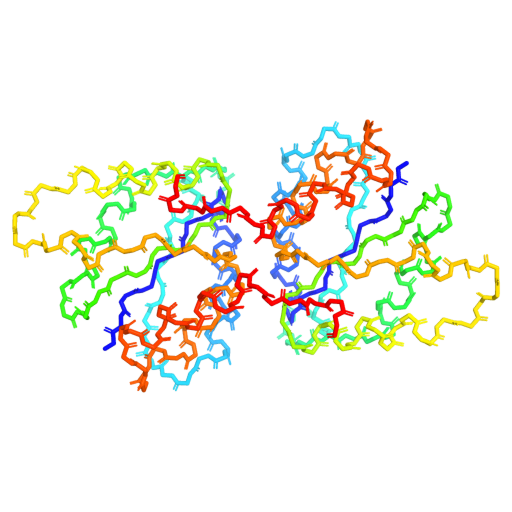2 1 83.94 125 GLN A C 1
ATOM 954 O O . GLN A 1 125 ? 9.5 -5.715 9.156 1 83.94 125 GLN A O 1
ATOM 959 N N . LEU A 1 126 ? 9.086 -6.621 7.176 1 83.25 126 LEU A N 1
ATOM 960 C CA . LEU A 1 126 ? 8.352 -5.449 6.719 1 83.25 126 LEU A CA 1
ATOM 961 C C . LEU A 1 126 ? 7.098 -5.23 7.566 1 83.25 126 LEU A C 1
ATOM 963 O O . LEU A 1 126 ? 6.695 -4.086 7.797 1 83.25 126 LEU A O 1
ATOM 967 N N . LYS A 1 127 ? 6.516 -6.305 8.023 1 75.19 127 LYS A N 1
ATOM 968 C CA . LYS A 1 127 ? 5.312 -6.211 8.844 1 75.19 127 LYS A CA 1
ATOM 969 C C . LYS A 1 127 ? 5.609 -5.539 10.18 1 75.19 127 LYS A C 1
ATOM 971 O O . LYS A 1 127 ? 4.738 -4.895 10.766 1 75.19 127 LYS A O 1
ATOM 976 N N . THR A 1 128 ? 6.867 -5.664 10.469 1 67.25 128 THR A N 1
ATOM 977 C CA . THR A 1 128 ? 7.262 -5.137 11.773 1 67.25 128 THR A CA 1
ATOM 978 C C . THR A 1 128 ? 7.934 -3.775 11.625 1 67.25 128 THR A C 1
ATOM 980 O O . THR A 1 128 ? 8.328 -3.162 12.617 1 67.25 128 THR A O 1
ATOM 983 N N . PHE A 1 129 ? 8.055 -3.436 10.398 1 64.25 129 PHE A N 1
ATOM 984 C CA . PHE A 1 129 ? 8.742 -2.178 10.148 1 64.25 129 PHE A CA 1
ATOM 985 C C . PHE A 1 129 ? 7.992 -1.013 10.781 1 64.25 129 PHE A C 1
ATOM 987 O O . PHE A 1 129 ? 6.785 -0.862 10.578 1 64.25 129 PHE A O 1
ATOM 994 N N . ASP A 1 130 ? 8.688 -0.358 11.648 1 60.69 130 ASP A N 1
ATOM 995 C CA . ASP A 1 130 ? 8.195 0.8 12.383 1 60.69 130 ASP A CA 1
ATOM 996 C C . ASP A 1 130 ? 8.523 2.1 11.656 1 60.69 130 ASP A C 1
ATOM 998 O O . ASP A 1 130 ? 9.695 2.471 11.539 1 60.69 130 ASP A O 1
ATOM 1002 N N . LYS A 1 131 ? 7.586 2.75 11.078 1 63.62 131 LYS A N 1
ATOM 1003 C CA . LYS A 1 131 ? 7.809 3.975 10.312 1 63.62 131 LYS A CA 1
ATOM 1004 C C . LYS A 1 131 ? 8.086 5.156 11.242 1 63.62 131 LYS A C 1
ATOM 1006 O O . LYS A 1 131 ? 8.516 6.219 10.781 1 63.62 131 LYS A O 1
ATOM 1011 N N . THR A 1 132 ? 7.633 5.059 12.422 1 49.44 132 THR A N 1
ATOM 1012 C CA . THR A 1 132 ? 7.738 6.176 13.352 1 49.44 132 THR A CA 1
ATOM 1013 C C . THR A 1 132 ? 9.117 6.207 14.008 1 49.44 132 THR A C 1
ATOM 1015 O O . THR A 1 132 ? 9.445 7.137 14.742 1 49.44 132 THR A O 1
ATOM 1018 N N . LYS A 1 133 ? 9.867 5.02 13.969 1 52.12 133 LYS A N 1
ATOM 1019 C CA . LYS A 1 133 ? 11.172 4.988 14.617 1 52.12 133 LYS A CA 1
ATOM 1020 C C . LYS A 1 133 ? 12.289 5.273 13.617 1 52.12 133 LYS A C 1
ATOM 1022 O O . LYS A 1 133 ? 12.18 4.93 12.438 1 52.12 133 LYS A O 1
ATOM 1027 N N . MET B 1 1 ? -12.797 15.398 12.875 1 87.5 1 MET B N 1
ATOM 1028 C CA . MET B 1 1 ? -12.211 14.781 11.688 1 87.5 1 MET B CA 1
ATOM 1029 C C . MET B 1 1 ? -10.703 15.023 11.633 1 87.5 1 MET B C 1
ATOM 1031 O O . MET B 1 1 ? -10.164 15.789 12.438 1 87.5 1 MET B O 1
ATOM 1035 N N . VAL B 1 2 ? -9.969 14.234 10.859 1 92.94 2 VAL B N 1
ATOM 1036 C CA . VAL B 1 2 ? -8.523 14.414 10.742 1 92.94 2 VAL B CA 1
ATOM 1037 C C . VAL B 1 2 ? -8.156 14.695 9.281 1 92.94 2 VAL B C 1
ATOM 1039 O O . VAL B 1 2 ? -8.93 14.391 8.375 1 92.94 2 VAL B O 1
ATOM 1042 N N . GLY B 1 3 ? -7.07 15.422 9.148 1 94.81 3 GLY B N 1
ATOM 1043 C CA . GLY B 1 3 ? -6.477 15.516 7.828 1 94.81 3 GLY B CA 1
ATOM 1044 C C . GLY B 1 3 ? -5.734 14.258 7.418 1 94.81 3 GLY B C 1
ATOM 1045 O O . GLY B 1 3 ? -5.109 13.602 8.25 1 94.81 3 GLY B O 1
ATOM 1046 N N . ILE B 1 4 ? -5.824 13.938 6.148 1 96.31 4 ILE B N 1
ATOM 1047 C CA . ILE B 1 4 ? -5.137 12.766 5.625 1 96.31 4 ILE B CA 1
ATOM 1048 C C . ILE B 1 4 ? -4.281 13.156 4.422 1 96.31 4 ILE B C 1
ATOM 1050 O O . ILE B 1 4 ? -4.785 13.758 3.471 1 96.31 4 ILE B O 1
ATOM 1054 N N . ILE B 1 5 ? -3.014 12.891 4.531 1 98.12 5 ILE B N 1
ATOM 1055 C CA . ILE B 1 5 ? -2.049 13.188 3.477 1 98.12 5 ILE B CA 1
ATOM 1056 C C . ILE B 1 5 ? -1.355 11.898 3.033 1 98.12 5 ILE B C 1
ATOM 1058 O O . ILE B 1 5 ? -0.929 11.094 3.869 1 98.12 5 ILE B O 1
ATOM 1062 N N . VAL B 1 6 ? -1.256 11.719 1.737 1 98.44 6 VAL B N 1
ATOM 1063 C CA . VAL B 1 6 ? -0.583 10.555 1.164 1 98.44 6 VAL B CA 1
ATOM 1064 C C . VAL B 1 6 ? 0.737 10.984 0.528 1 98.44 6 VAL B C 1
ATOM 1066 O O . VAL B 1 6 ? 0.777 11.945 -0.247 1 98.44 6 VAL B O 1
ATOM 1069 N N . VAL B 1 7 ? 1.848 10.297 0.909 1 98 7 VAL B N 1
ATOM 1070 C CA . VAL B 1 7 ? 3.174 10.609 0.388 1 98 7 VAL B CA 1
ATOM 1071 C C . VAL B 1 7 ? 3.838 9.336 -0.139 1 98 7 VAL B C 1
ATOM 1073 O O . VAL B 1 7 ? 4.352 8.531 0.639 1 98 7 VAL B O 1
ATOM 1076 N N . SER B 1 8 ? 3.83 9.156 -1.426 1 96.75 8 SER B N 1
ATOM 1077 C CA . SER B 1 8 ? 4.559 8.102 -2.117 1 96.75 8 SER B CA 1
ATOM 1078 C C . SER B 1 8 ? 5.586 8.68 -3.082 1 96.75 8 SER B C 1
ATOM 1080 O O . SER B 1 8 ? 5.605 9.883 -3.334 1 96.75 8 SER B O 1
ATOM 1082 N N . HIS B 1 9 ? 6.477 7.84 -3.674 1 95.5 9 HIS B N 1
ATOM 1083 C CA . HIS B 1 9 ? 7.461 8.258 -4.664 1 95.5 9 HIS B CA 1
ATOM 1084 C C . HIS B 1 9 ? 6.797 8.594 -5.996 1 95.5 9 HIS B C 1
ATOM 1086 O O . HIS B 1 9 ? 7.387 9.281 -6.832 1 95.5 9 HIS B O 1
ATOM 1092 N N . SER B 1 10 ? 5.641 8.094 -6.113 1 96.31 10 SER B N 1
ATOM 1093 C CA . SER B 1 10 ? 4.949 8.25 -7.391 1 96.31 10 SER B CA 1
ATOM 1094 C C . SER B 1 10 ? 3.662 9.055 -7.227 1 96.31 10 SER B C 1
ATOM 1096 O O . SER B 1 10 ? 2.777 8.672 -6.457 1 96.31 10 SER B O 1
ATOM 1098 N N . PHE B 1 11 ? 3.529 10.156 -7.953 1 97.69 11 PHE B N 1
ATOM 1099 C CA . PHE B 1 11 ? 2.326 10.977 -7.926 1 97.69 11 PHE B CA 1
ATOM 1100 C C . PHE B 1 11 ? 1.103 10.164 -8.328 1 97.69 11 PHE B C 1
ATOM 1102 O O . PHE B 1 11 ? 0.059 10.234 -7.676 1 97.69 11 PHE B O 1
ATOM 1109 N N . LEU B 1 12 ? 1.269 9.367 -9.375 1 97.69 12 LEU B N 1
ATOM 1110 C CA . LEU B 1 12 ? 0.143 8.609 -9.914 1 97.69 12 LEU B CA 1
ATOM 1111 C C . LEU B 1 12 ? -0.285 7.512 -8.945 1 97.69 12 LEU B C 1
ATOM 1113 O O . LEU B 1 12 ? -1.476 7.215 -8.828 1 97.69 12 LEU B O 1
ATOM 1117 N N . LEU B 1 13 ? 0.65 6.91 -8.227 1 97.81 13 LEU B N 1
ATOM 1118 C CA . LEU B 1 13 ? 0.295 5.938 -7.199 1 97.81 13 LEU B CA 1
ATOM 1119 C C . LEU B 1 13 ? -0.512 6.594 -6.086 1 97.81 13 LEU B C 1
ATOM 1121 O O . LEU B 1 13 ? -1.551 6.07 -5.676 1 97.81 13 LEU B O 1
ATOM 1125 N N . GLY B 1 14 ? -0.04 7.75 -5.621 1 98.12 14 GLY B N 1
ATOM 1126 C CA . GLY B 1 14 ? -0.794 8.484 -4.621 1 98.12 14 GLY B CA 1
ATOM 1127 C C . GLY B 1 14 ? -2.213 8.805 -5.055 1 98.12 14 GLY B C 1
ATOM 1128 O O . GLY B 1 14 ? -3.154 8.656 -4.277 1 98.12 14 GLY B O 1
ATOM 1129 N N . GLN B 1 15 ? -2.346 9.195 -6.27 1 97.94 15 GLN B N 1
ATOM 1130 C CA . GLN B 1 15 ? -3.654 9.547 -6.812 1 97.94 15 GLN B CA 1
ATOM 1131 C C . GLN B 1 15 ? -4.586 8.336 -6.82 1 97.94 15 GLN B C 1
ATOM 1133 O O . GLN B 1 15 ? -5.766 8.453 -6.48 1 97.94 15 GLN B O 1
ATOM 1138 N N . GLU B 1 16 ? -4.102 7.211 -7.227 1 97.38 16 GLU B N 1
ATOM 1139 C CA . GLU B 1 16 ? -4.945 6.023 -7.309 1 97.38 16 GLU B CA 1
ATOM 1140 C C . GLU B 1 16 ? -5.324 5.516 -5.922 1 97.38 16 GLU B C 1
ATOM 1142 O O . GLU B 1 16 ? -6.418 4.98 -5.727 1 97.38 16 GLU B O 1
ATOM 1147 N N . ILE B 1 17 ? -4.414 5.656 -4.938 1 97.88 17 ILE B N 1
ATOM 1148 C CA . ILE B 1 17 ? -4.762 5.34 -3.557 1 97.88 17 ILE B CA 1
ATOM 1149 C C . ILE B 1 17 ? -5.957 6.184 -3.115 1 97.88 17 ILE B C 1
ATOM 1151 O O . ILE B 1 17 ? -6.922 5.66 -2.557 1 97.88 17 ILE B O 1
ATOM 1155 N N . ILE B 1 18 ? -5.926 7.445 -3.422 1 97.69 18 ILE B N 1
ATOM 1156 C CA . ILE B 1 18 ? -6.977 8.383 -3.027 1 97.69 18 ILE B CA 1
ATOM 1157 C C . ILE B 1 18 ? -8.281 8.023 -3.744 1 97.69 18 ILE B C 1
ATOM 1159 O O . ILE B 1 18 ? -9.359 8.07 -3.146 1 97.69 18 ILE B O 1
ATOM 1163 N N . LYS B 1 19 ? -8.148 7.684 -5.023 1 96.31 19 LYS B N 1
ATOM 1164 C CA . LYS B 1 19 ? -9.344 7.281 -5.766 1 96.31 19 LYS B CA 1
ATOM 1165 C C . LYS B 1 19 ? -10.016 6.074 -5.121 1 96.31 19 LYS B C 1
ATOM 1167 O O . LYS B 1 19 ? -11.242 6.039 -4.988 1 96.31 19 LYS B O 1
ATOM 1172 N N . LEU B 1 20 ? -9.234 5.082 -4.75 1 95 20 LEU B N 1
ATOM 1173 C CA . LEU B 1 20 ? -9.773 3.912 -4.066 1 95 20 LEU B CA 1
ATOM 1174 C C . LEU B 1 20 ? -10.453 4.309 -2.762 1 95 20 LEU B C 1
ATOM 1176 O O . LEU B 1 20 ? -11.562 3.854 -2.469 1 95 20 LEU B O 1
ATOM 1180 N N . CYS B 1 21 ? -9.789 5.172 -1.996 1 95.31 21 CYS B N 1
ATOM 1181 C CA . CYS B 1 21 ? -10.352 5.633 -0.73 1 95.31 21 CYS B CA 1
ATOM 1182 C C . CYS B 1 21 ? -11.672 6.367 -0.952 1 95.31 21 CYS B C 1
ATOM 1184 O O . CYS B 1 21 ? -12.609 6.211 -0.17 1 95.31 21 CYS B O 1
ATOM 1186 N N . ASN B 1 22 ? -11.703 7.172 -2.014 1 94.75 22 ASN B N 1
ATOM 1187 C CA . ASN B 1 22 ? -12.906 7.945 -2.311 1 94.75 22 ASN B CA 1
ATOM 1188 C C . ASN B 1 22 ? -14.086 7.035 -2.645 1 94.75 22 ASN B C 1
ATOM 1190 O O . ASN B 1 22 ? -15.242 7.395 -2.4 1 94.75 22 ASN B O 1
ATOM 1194 N N . GLU B 1 23 ? -13.812 5.875 -3.152 1 89.88 23 GLU B N 1
ATOM 1195 C CA . GLU B 1 23 ? -14.859 4.906 -3.457 1 89.88 23 GLU B CA 1
ATOM 1196 C C . GLU B 1 23 ? -15.398 4.262 -2.186 1 89.88 23 GLU B C 1
ATOM 1198 O O . GLU B 1 23 ? -16.547 3.789 -2.16 1 89.88 23 GLU B O 1
ATOM 1203 N N . MET B 1 24 ? -14.531 4.312 -1.14 1 86.25 24 MET B N 1
ATOM 1204 C CA . MET B 1 24 ? -14.891 3.521 0.035 1 86.25 24 MET B CA 1
ATOM 1205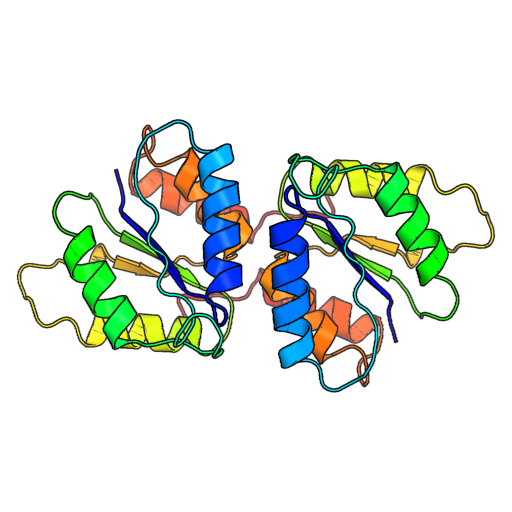 C C . MET B 1 24 ? -15.344 4.418 1.179 1 86.25 24 MET B C 1
ATOM 1207 O O . MET B 1 24 ? -16.094 3.98 2.061 1 86.25 24 MET B O 1
ATOM 1211 N N . LYS B 1 25 ? -14.828 5.637 1.173 1 86.81 25 LYS B N 1
ATOM 1212 C CA . LYS B 1 25 ? -15.156 6.473 2.324 1 86.81 25 LYS B CA 1
ATOM 1213 C C . LYS B 1 25 ? -16.609 6.953 2.258 1 86.81 25 LYS B C 1
ATOM 1215 O O . LYS B 1 25 ? -17.172 7.078 1.171 1 86.81 25 LYS B O 1
ATOM 1220 N N . LYS B 1 26 ? -17.203 7.16 3.395 1 80.31 26 LYS B N 1
ATOM 1221 C CA . LYS B 1 26 ? -18.609 7.473 3.549 1 80.31 26 LYS B CA 1
ATOM 1222 C C . LYS B 1 26 ? -18.844 8.977 3.621 1 80.31 26 LYS B C 1
ATOM 1224 O O . LYS B 1 26 ? -19.969 9.453 3.447 1 80.31 26 LYS B O 1
ATOM 1229 N N . ASN B 1 27 ? -17.844 9.727 3.887 1 82.5 27 ASN B N 1
ATOM 1230 C CA . ASN B 1 27 ? -17.984 11.164 4.078 1 82.5 27 ASN B CA 1
ATOM 1231 C C . ASN B 1 27 ? -17.141 11.945 3.082 1 82.5 27 ASN B C 1
ATOM 1233 O O . ASN B 1 27 ? -16.234 11.383 2.459 1 82.5 27 ASN B O 1
ATOM 1237 N N . ASN B 1 28 ? -17.609 13.242 3.115 1 86.69 28 ASN B N 1
ATOM 1238 C CA . ASN B 1 28 ? -16.922 14.094 2.141 1 86.69 28 ASN B CA 1
ATOM 1239 C C . ASN B 1 28 ? -15.781 14.867 2.775 1 86.69 28 ASN B C 1
ATOM 1241 O O . ASN B 1 28 ? -16 15.75 3.605 1 86.69 28 ASN B O 1
ATOM 1245 N N . PHE B 1 29 ? -14.609 14.438 2.527 1 90.44 29 PHE B N 1
ATOM 1246 C CA . PHE B 1 29 ? -13.391 15.156 2.893 1 90.44 29 PHE B CA 1
ATOM 1247 C C . PHE B 1 29 ? -12.289 14.898 1.875 1 90.44 29 PHE B C 1
ATOM 1249 O O . PHE B 1 29 ? -12.359 13.938 1.107 1 90.44 29 PHE B O 1
ATOM 1256 N N . GLU B 1 30 ? -11.414 15.734 1.9 1 92.69 30 GLU B N 1
ATOM 1257 C CA . GLU B 1 30 ? -10.352 15.609 0.908 1 92.69 30 GLU B CA 1
ATOM 1258 C C . GLU B 1 30 ? -9.141 14.883 1.483 1 92.69 30 GLU B C 1
ATOM 1260 O O . GLU B 1 30 ? -8.758 15.117 2.633 1 92.69 30 GLU B O 1
ATOM 1265 N N . ILE B 1 31 ? -8.633 13.984 0.788 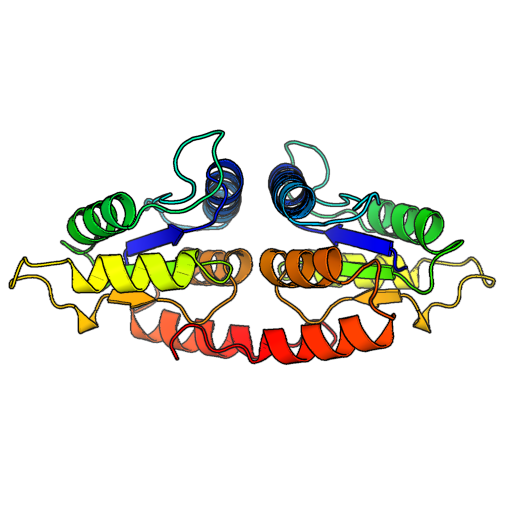1 96.44 31 ILE B N 1
ATOM 1266 C CA . ILE B 1 31 ? -7.316 13.414 1.022 1 96.44 31 ILE B CA 1
ATOM 1267 C C . ILE B 1 31 ? -6.289 14.094 0.118 1 96.44 31 ILE B C 1
ATOM 1269 O O . ILE B 1 31 ? -6.508 14.227 -1.087 1 96.44 31 ILE B O 1
ATOM 1273 N N . ILE B 1 32 ? -5.215 14.508 0.677 1 97.5 32 ILE B N 1
ATOM 1274 C CA . ILE B 1 32 ? -4.277 15.328 -0.074 1 97.5 32 ILE B CA 1
ATOM 1275 C C . ILE B 1 32 ? -3.141 14.461 -0.608 1 97.5 32 ILE B C 1
ATOM 1277 O O . ILE B 1 32 ? -2.557 13.672 0.134 1 97.5 32 ILE B O 1
ATOM 1281 N N . ASN B 1 33 ? -2.883 14.617 -1.888 1 98.19 33 ASN B N 1
ATOM 1282 C CA . ASN B 1 33 ? -1.781 13.914 -2.533 1 98.19 33 ASN B CA 1
ATOM 1283 C C . ASN B 1 33 ? -0.502 14.742 -2.531 1 98.19 33 ASN B C 1
ATOM 1285 O O . ASN B 1 33 ? -0.407 15.75 -3.24 1 98.19 33 ASN B O 1
ATOM 1289 N N . CYS B 1 34 ? 0.492 14.305 -1.796 1 97.88 34 CYS B N 1
ATOM 1290 C CA . CYS B 1 34 ? 1.788 14.977 -1.779 1 97.88 34 CYS B CA 1
ATOM 1291 C C . CYS B 1 34 ? 2.873 14.078 -2.361 1 97.88 34 CYS B C 1
ATOM 1293 O O . CYS B 1 34 ? 4.055 14.25 -2.061 1 97.88 34 CYS B O 1
ATOM 1295 N N . SER B 1 35 ? 2.479 13.125 -3.184 1 97.62 35 SER B N 1
ATOM 1296 C CA . SER B 1 35 ? 3.4 12.141 -3.75 1 97.62 35 SER B CA 1
ATOM 1297 C C . SER B 1 35 ? 4.137 12.711 -4.957 1 97.62 35 SER B C 1
ATOM 1299 O O . SER B 1 35 ? 3.641 13.625 -5.621 1 97.62 35 SER B O 1
ATOM 1301 N N . GLY B 1 36 ? 5.309 12.164 -5.227 1 96.38 36 GLY B N 1
ATOM 1302 C CA . GLY B 1 36 ? 6.066 12.508 -6.418 1 96.38 36 GLY B CA 1
ATOM 1303 C C . GLY B 1 36 ? 6.648 13.906 -6.371 1 96.38 36 GLY B C 1
ATOM 1304 O O . GLY B 1 36 ? 6.238 14.727 -5.547 1 96.38 36 GLY B O 1
ATOM 1305 N N . LEU B 1 37 ? 7.688 14.109 -7.223 1 95.44 37 LEU B N 1
ATOM 1306 C CA . LEU B 1 37 ? 8.164 15.469 -7.438 1 95.44 37 LEU B CA 1
ATOM 1307 C C . LEU B 1 37 ? 7.23 16.234 -8.367 1 95.44 37 LEU B C 1
ATOM 1309 O O . LEU B 1 37 ? 6.965 17.422 -8.156 1 95.44 37 LEU B O 1
ATOM 1313 N N . ASP B 1 38 ? 6.77 15.508 -9.32 1 93.81 38 ASP B N 1
ATOM 1314 C CA . ASP B 1 38 ? 5.684 15.898 -10.211 1 93.81 38 ASP B CA 1
ATOM 1315 C C . ASP B 1 38 ? 4.965 14.672 -10.773 1 93.81 38 ASP B C 1
ATOM 1317 O O . ASP B 1 38 ? 5.109 13.562 -10.242 1 93.81 3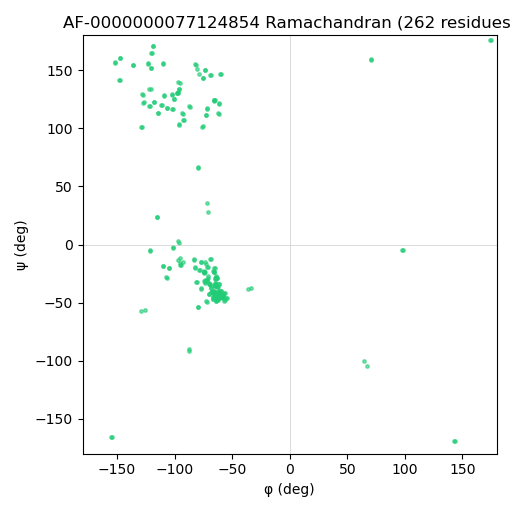8 ASP B O 1
ATOM 1321 N N . LYS B 1 39 ? 4.176 14.797 -11.773 1 92.12 39 LYS B N 1
ATOM 1322 C CA . LYS B 1 39 ? 3.334 13.719 -12.281 1 92.12 39 LYS B CA 1
ATOM 1323 C C . LYS B 1 39 ? 4.18 12.578 -12.836 1 92.12 39 LYS B C 1
ATOM 1325 O O . LYS B 1 39 ? 3.797 11.406 -12.742 1 92.12 39 LYS B O 1
ATOM 1330 N N . ASN B 1 40 ? 5.355 12.914 -13.328 1 91.31 40 ASN B N 1
ATOM 1331 C CA . ASN B 1 40 ? 6.113 11.906 -14.07 1 91.31 40 ASN B CA 1
ATOM 1332 C C . ASN B 1 40 ? 7.473 11.648 -13.43 1 91.31 40 ASN B C 1
ATOM 1334 O O . ASN B 1 40 ? 8.258 10.844 -13.93 1 91.31 40 ASN B O 1
ATOM 1338 N N . THR B 1 41 ? 7.812 12.375 -12.43 1 93.88 41 THR B N 1
ATOM 1339 C CA . THR B 1 41 ? 9.117 12.234 -11.797 1 93.88 41 THR B CA 1
ATOM 1340 C C . THR B 1 41 ? 8.977 11.664 -10.391 1 93.88 41 THR B C 1
ATOM 1342 O O . THR B 1 41 ? 8.297 12.25 -9.547 1 93.88 41 THR B O 1
ATOM 1345 N N . PHE B 1 42 ? 9.602 10.484 -10.156 1 93.94 42 PHE B N 1
ATOM 1346 C CA . PHE B 1 42 ? 9.547 9.805 -8.867 1 93.94 42 PHE B CA 1
ATOM 1347 C C . PHE B 1 42 ? 10.312 10.586 -7.809 1 93.94 42 PHE B C 1
ATOM 1349 O O . PHE B 1 42 ? 11.289 11.266 -8.117 1 93.94 42 PHE B O 1
ATOM 1356 N N . GLY B 1 43 ? 9.812 10.539 -6.551 1 93.19 43 GLY B N 1
ATOM 1357 C CA . GLY B 1 43 ? 10.43 11.211 -5.422 1 93.19 43 GLY B CA 1
ATOM 1358 C C . GLY B 1 43 ? 9.43 11.789 -4.441 1 93.19 43 GLY B C 1
ATOM 1359 O O . GLY B 1 43 ? 8.266 11.383 -4.43 1 93.19 43 GLY B O 1
ATOM 1360 N N . SER B 1 44 ? 9.852 12.555 -3.562 1 95.56 44 SER B N 1
ATOM 1361 C CA . SER B 1 44 ? 9.031 13.266 -2.588 1 95.56 44 SER B CA 1
ATOM 1362 C C . SER B 1 44 ? 9.648 14.609 -2.217 1 95.56 44 SER B C 1
ATOM 1364 O O . SER B 1 44 ? 10.867 14.734 -2.135 1 95.56 44 SER B O 1
ATOM 1366 N N . ASP B 1 45 ? 8.836 15.531 -2.064 1 96.88 45 ASP B N 1
ATOM 1367 C CA . ASP B 1 45 ? 9.25 16.906 -1.795 1 96.88 45 ASP B CA 1
ATOM 1368 C C . ASP B 1 45 ? 8.797 17.344 -0.405 1 96.88 45 ASP B C 1
ATOM 1370 O O . ASP B 1 45 ? 7.609 17.578 -0.175 1 96.88 45 ASP B O 1
ATOM 1374 N N . PRO B 1 46 ? 9.805 17.562 0.49 1 97.69 46 PRO B N 1
ATOM 1375 C CA . PRO B 1 46 ? 9.43 17.938 1.858 1 97.69 46 PRO B CA 1
ATOM 1376 C C . PRO B 1 46 ? 8.688 19.266 1.931 1 97.69 46 PRO B C 1
ATOM 1378 O O . PRO B 1 46 ? 7.867 19.469 2.826 1 97.69 46 PRO B O 1
ATOM 1381 N N . ILE B 1 47 ? 8.938 20.172 1.008 1 97.88 47 ILE B N 1
ATOM 1382 C CA . ILE B 1 47 ? 8.289 21.469 1.017 1 97.88 47 ILE B CA 1
ATOM 1383 C C . ILE B 1 47 ? 6.809 21.312 0.662 1 97.88 47 ILE B C 1
ATOM 1385 O O . ILE B 1 47 ? 5.945 21.906 1.31 1 97.88 47 ILE B O 1
ATOM 1389 N N . LYS B 1 48 ? 6.59 20.484 -0.332 1 97.19 48 LYS B N 1
ATOM 1390 C CA . LYS B 1 48 ? 5.219 20.156 -0.713 1 97.19 48 LYS B CA 1
ATOM 1391 C C . LYS B 1 48 ? 4.453 19.547 0.454 1 97.19 48 LYS B C 1
ATOM 1393 O O . LYS B 1 48 ? 3.307 19.906 0.713 1 97.19 48 LYS B O 1
ATOM 1398 N N . ILE B 1 49 ? 5.031 18.656 1.188 1 98.12 49 ILE B N 1
ATOM 1399 C CA . ILE B 1 49 ? 4.43 17.969 2.328 1 98.12 49 ILE B CA 1
ATOM 1400 C C . ILE B 1 49 ? 4.176 18.969 3.455 1 98.12 49 ILE B C 1
ATOM 1402 O O . ILE B 1 49 ? 3.094 19 4.043 1 98.12 49 ILE B O 1
ATOM 1406 N N . LYS B 1 50 ? 5.16 19.828 3.748 1 98.12 50 LYS B N 1
ATOM 1407 C CA . LYS B 1 50 ? 5.039 20.859 4.781 1 98.12 50 LYS B CA 1
ATOM 1408 C C . LYS B 1 50 ? 3.842 21.766 4.516 1 98.12 50 LYS B C 1
ATOM 1410 O O . LYS B 1 50 ? 3.031 22.016 5.414 1 98.12 50 LYS B O 1
ATOM 1415 N N . GLU B 1 51 ? 3.74 22.219 3.289 1 97.19 51 GLU B N 1
ATOM 1416 C CA . GLU B 1 51 ? 2.66 23.125 2.922 1 97.19 51 GLU B CA 1
ATOM 1417 C C . GLU B 1 51 ? 1.297 22.453 3.07 1 97.19 51 GLU B C 1
ATOM 1419 O O . GLU B 1 51 ? 0.344 23.078 3.549 1 97.19 51 GLU B O 1
ATOM 1424 N N . ALA B 1 52 ? 1.2 21.234 2.654 1 97.19 52 ALA B N 1
ATOM 1425 C CA . ALA B 1 52 ? -0.045 20.469 2.785 1 97.19 52 ALA B CA 1
ATOM 1426 C C . ALA B 1 52 ? -0.446 20.328 4.25 1 97.19 52 ALA B C 1
ATOM 1428 O O . ALA B 1 52 ? -1.619 20.484 4.598 1 97.19 52 ALA B O 1
ATOM 1429 N N . ILE B 1 53 ? 0.512 20.031 5.133 1 97.31 53 ILE B N 1
ATOM 1430 C CA . ILE B 1 53 ? 0.251 19.875 6.559 1 97.31 53 ILE B CA 1
ATOM 1431 C C . ILE B 1 53 ? -0.262 21.188 7.137 1 97.31 53 ILE B C 1
ATOM 1433 O O . ILE B 1 53 ? -1.289 21.219 7.82 1 97.31 53 ILE B O 1
ATOM 1437 N N . GLU B 1 54 ? 0.375 22.266 6.82 1 95.88 54 GLU B N 1
ATOM 1438 C CA . GLU B 1 54 ? 0.019 23.578 7.355 1 95.88 54 GLU B CA 1
ATOM 1439 C C . GLU B 1 54 ? -1.388 23.984 6.926 1 95.88 54 GLU B C 1
ATOM 1441 O O . GLU B 1 54 ? -2.139 24.562 7.711 1 95.88 54 GLU B O 1
ATOM 1446 N N . ASN B 1 55 ? -1.687 23.594 5.695 1 93.31 55 ASN B N 1
ATOM 1447 C CA . ASN B 1 55 ? -2.986 23.969 5.148 1 93.31 55 ASN B CA 1
ATOM 1448 C C . ASN B 1 55 ? -4.102 23.078 5.688 1 93.31 55 ASN B C 1
ATOM 1450 O O . ASN B 1 55 ? -5.266 23.484 5.707 1 93.31 55 ASN B O 1
ATOM 1454 N N . ASN B 1 56 ? -3.775 21.859 6.172 1 90.19 56 ASN B N 1
ATOM 1455 C CA . ASN B 1 56 ? -4.801 20.891 6.535 1 90.19 56 ASN B CA 1
ATOM 1456 C C . ASN B 1 56 ? -4.961 20.781 8.047 1 90.19 56 ASN B C 1
ATOM 1458 O O . ASN B 1 56 ? -5.988 20.297 8.531 1 90.19 56 ASN B O 1
ATOM 1462 N N . ILE B 1 57 ? -4.004 21.172 8.766 1 85.56 57 ILE B N 1
ATOM 1463 C CA . ILE B 1 57 ? -4.016 21 10.219 1 85.56 57 ILE B CA 1
ATOM 1464 C C . ILE B 1 57 ? -5.031 21.953 10.844 1 85.56 57 ILE B C 1
ATOM 1466 O O . ILE B 1 57 ? -5.59 21.656 11.906 1 85.56 57 ILE B O 1
ATOM 1470 N N . LYS B 1 58 ? -5.234 23.047 10.133 1 81.75 58 LYS B N 1
ATOM 1471 C CA . LYS B 1 58 ? -6.18 24.016 10.688 1 81.75 58 LYS B CA 1
ATOM 1472 C C . LYS B 1 58 ? -7.613 23.5 10.586 1 81.75 58 LYS B C 1
ATOM 1474 O O . LYS B 1 58 ? -8.078 23.172 9.492 1 81.75 58 LYS B O 1
ATOM 1479 N N . GLY B 1 59 ? -8.328 23.281 11.664 1 80.94 59 GLY B N 1
ATOM 1480 C CA . GLY B 1 59 ? -9.719 22.859 11.688 1 80.94 59 GLY B CA 1
ATOM 1481 C C . GLY B 1 59 ? -9.891 21.359 11.867 1 80.94 59 GLY B C 1
ATOM 1482 O O . GLY B 1 59 ? -11.008 20.859 11.875 1 80.94 59 GLY B O 1
ATOM 1483 N N . ASN B 1 60 ? -8.789 20.672 11.867 1 88.06 60 ASN B N 1
ATOM 1484 C CA . ASN B 1 60 ? -8.836 19.219 12.078 1 88.06 60 ASN B CA 1
ATOM 1485 C C . ASN B 1 60 ? -8.25 18.828 13.43 1 88.06 60 ASN B C 1
ATOM 1487 O O . ASN B 1 60 ? -7.488 19.594 14.023 1 88.06 60 ASN B O 1
ATOM 1491 N N . GLU B 1 61 ? -8.648 17.734 13.945 1 90.06 61 GLU B N 1
ATOM 1492 C CA . GLU B 1 61 ? -8.117 17.234 15.219 1 90.06 61 GLU B CA 1
ATOM 1493 C C . GLU B 1 61 ? -6.641 16.875 15.094 1 90.06 61 GLU B C 1
ATOM 1495 O O . GLU B 1 61 ? -5.914 16.891 16.094 1 90.06 61 GLU B O 1
ATOM 1500 N N . GLY B 1 62 ? -6.203 16.594 13.922 1 93.25 62 GLY B N 1
ATOM 1501 C CA . GLY B 1 62 ? -4.844 16.203 13.578 1 93.25 62 GLY B CA 1
ATOM 1502 C C . GLY B 1 62 ? -4.684 15.812 12.125 1 93.25 62 GLY B C 1
ATOM 1503 O O . GLY B 1 62 ? -5.637 15.875 11.352 1 93.25 62 GLY B O 1
ATOM 1504 N N . VAL B 1 63 ? -3.473 15.547 11.812 1 95.88 63 VAL B N 1
ATOM 1505 C CA . VAL B 1 63 ? -3.166 15.156 10.445 1 95.88 63 VAL B CA 1
ATOM 1506 C C . VAL B 1 63 ? -2.375 13.852 10.438 1 95.88 63 VAL B C 1
ATOM 1508 O O . VAL B 1 63 ? -1.428 13.688 11.211 1 95.88 63 VAL B O 1
ATOM 1511 N N . PHE B 1 64 ? -2.859 12.953 9.664 1 96.62 64 PHE B N 1
ATOM 1512 C CA . PHE B 1 64 ? -2.107 11.727 9.43 1 96.62 64 PHE B CA 1
ATOM 1513 C C . PHE B 1 64 ? -1.411 11.766 8.078 1 96.62 64 PHE B C 1
ATOM 1515 O O . PHE B 1 64 ? -2.033 12.094 7.062 1 96.62 64 PHE B O 1
ATOM 1522 N N . VAL B 1 65 ? -0.118 11.477 8.117 1 97.62 65 VAL B N 1
ATOM 1523 C CA . VAL B 1 65 ? 0.666 11.352 6.891 1 97.62 65 VAL B CA 1
ATOM 1524 C C . VAL B 1 65 ? 0.979 9.883 6.625 1 97.62 65 VAL B C 1
ATOM 1526 O O . VAL B 1 65 ? 1.632 9.227 7.441 1 97.62 65 VAL B O 1
ATOM 1529 N N . PHE B 1 66 ? 0.494 9.375 5.535 1 97.44 66 PHE B N 1
ATOM 1530 C CA . PHE B 1 66 ? 0.737 7.992 5.145 1 97.44 66 PHE B CA 1
ATOM 1531 C C . PHE B 1 66 ? 1.831 7.914 4.086 1 97.44 66 PHE B C 1
ATOM 1533 O O . PHE B 1 66 ? 1.717 8.523 3.021 1 97.44 66 PHE B O 1
ATOM 1540 N N . CYS B 1 67 ? 2.881 7.105 4.383 1 96.56 67 CYS B N 1
ATOM 1541 C CA . CYS B 1 67 ? 4.051 7.008 3.52 1 96.56 67 CYS B CA 1
ATOM 1542 C C . CYS B 1 67 ? 4.289 5.566 3.086 1 96.56 67 CYS B C 1
ATOM 1544 O O . CYS B 1 67 ? 3.852 4.633 3.758 1 96.56 67 CYS B O 1
ATOM 1546 N N . ASP B 1 68 ? 4.973 5.406 1.953 1 92.31 68 ASP B N 1
ATOM 1547 C CA . ASP B 1 68 ? 5.34 4.055 1.547 1 92.31 68 ASP B CA 1
ATOM 1548 C C . ASP B 1 68 ? 6.676 3.643 2.158 1 92.31 68 ASP B C 1
ATOM 1550 O O . ASP B 1 68 ? 6.719 3.102 3.266 1 92.31 68 ASP B O 1
ATOM 1554 N N . LEU B 1 69 ? 7.895 3.893 1.49 1 84.25 69 LEU B N 1
ATOM 1555 C CA . LEU B 1 69 ? 9.156 3.436 2.066 1 84.25 69 LEU B CA 1
ATOM 1556 C C . LEU B 1 69 ? 10.227 4.52 1.963 1 84.25 69 LEU B C 1
ATOM 1558 O O . LEU B 1 69 ? 10.141 5.395 1.102 1 84.25 69 LEU B O 1
ATOM 1562 N N . GLY B 1 70 ? 11.156 4.406 2.889 1 85.94 70 GLY B N 1
ATOM 1563 C CA . GLY B 1 70 ? 12.43 5.09 2.814 1 85.94 70 GLY B CA 1
ATOM 1564 C C . GLY B 1 70 ? 12.305 6.602 2.871 1 85.94 70 GLY B C 1
ATOM 1565 O O . GLY B 1 70 ? 12.117 7.172 3.947 1 85.94 70 GLY B O 1
ATOM 1566 N N . SER B 1 71 ? 12.406 7.156 1.579 1 88.56 71 SER B N 1
ATOM 1567 C CA . SER B 1 71 ? 12.586 8.602 1.459 1 88.56 71 SER B CA 1
ATOM 1568 C C . SER B 1 71 ? 11.289 9.352 1.746 1 88.56 71 SER B C 1
ATOM 1570 O O . SER B 1 71 ? 11.312 10.477 2.242 1 88.56 71 SER B O 1
ATOM 1572 N N . SER B 1 72 ? 10.195 8.703 1.418 1 93.56 72 SER B N 1
ATOM 1573 C CA . SER B 1 72 ? 8.922 9.359 1.703 1 93.56 72 SER B CA 1
ATOM 1574 C C . SER B 1 72 ? 8.75 9.602 3.199 1 93.56 72 SER B C 1
ATOM 1576 O O . SER B 1 72 ? 8.195 10.625 3.607 1 93.56 72 SER B O 1
ATOM 1578 N N . ILE B 1 73 ? 9.25 8.719 4.031 1 94.38 73 ILE B N 1
ATOM 1579 C CA . ILE B 1 73 ? 9.172 8.852 5.48 1 94.38 73 ILE B CA 1
ATOM 1580 C C . ILE B 1 73 ? 10.117 9.953 5.953 1 94.38 73 ILE B C 1
ATOM 1582 O O . ILE B 1 73 ? 9.711 10.867 6.676 1 94.38 73 ILE B O 1
ATOM 1586 N N . LEU B 1 74 ? 11.328 9.883 5.488 1 94.88 74 LEU B N 1
ATOM 1587 C CA . LEU B 1 74 ? 12.336 10.859 5.879 1 94.88 74 LEU B CA 1
ATOM 1588 C C . LEU B 1 74 ? 11.914 12.273 5.48 1 94.88 74 LEU B C 1
ATOM 1590 O O . LEU B 1 74 ? 12.031 13.203 6.273 1 94.88 74 LEU B O 1
ATOM 1594 N N . ASN B 1 75 ? 11.375 12.391 4.285 1 96.81 75 ASN B N 1
ATOM 1595 C CA . ASN B 1 75 ? 10.977 13.703 3.797 1 96.81 75 ASN B CA 1
ATOM 1596 C C . ASN B 1 75 ? 9.742 14.219 4.52 1 96.81 75 ASN B C 1
ATOM 1598 O O . ASN B 1 75 ? 9.578 15.43 4.695 1 96.81 75 ASN B O 1
ATOM 1602 N N . SER B 1 76 ? 8.906 13.328 4.938 1 97.5 76 SER B N 1
ATOM 1603 C CA . SER B 1 76 ? 7.766 13.734 5.754 1 97.5 76 SER B CA 1
ATOM 1604 C C . SER B 1 76 ? 8.219 14.227 7.125 1 97.5 76 SER B C 1
ATOM 1606 O O . SER B 1 76 ? 7.691 15.219 7.641 1 97.5 76 SER B O 1
ATOM 1608 N N . GLN B 1 77 ? 9.211 13.5 7.684 1 96.75 77 GLN B N 1
ATOM 1609 C CA . GLN B 1 77 ? 9.781 13.945 8.953 1 96.75 77 GLN B CA 1
ATOM 1610 C C . GLN B 1 77 ? 10.43 15.312 8.82 1 96.75 77 GLN B C 1
ATOM 1612 O O . GLN B 1 77 ? 10.227 16.188 9.664 1 96.75 77 GLN B O 1
ATOM 1617 N N . LEU B 1 78 ? 11.164 15.492 7.801 1 97.5 78 LEU B N 1
ATOM 1618 C CA . LEU B 1 78 ? 11.805 16.766 7.52 1 97.5 78 LEU B CA 1
ATOM 1619 C C . LEU B 1 78 ? 10.758 17.875 7.363 1 97.5 78 LEU B C 1
ATOM 1621 O O . LEU B 1 78 ? 10.945 18.984 7.871 1 97.5 78 LEU B O 1
ATOM 1625 N N . ALA B 1 79 ? 9.68 17.562 6.637 1 98 79 ALA B N 1
ATOM 1626 C CA . ALA B 1 79 ? 8.594 18.516 6.445 1 98 79 ALA B CA 1
ATOM 1627 C C . ALA B 1 79 ? 8.055 19.016 7.785 1 98 79 ALA B C 1
ATOM 1629 O O . ALA B 1 79 ? 7.852 20.219 7.973 1 98 79 ALA B O 1
ATOM 1630 N N . ILE B 1 80 ? 7.824 18.094 8.734 1 97.38 80 ILE B N 1
ATOM 1631 C CA . ILE B 1 80 ? 7.301 18.422 10.047 1 97.38 80 ILE B CA 1
ATOM 1632 C C . ILE B 1 80 ? 8.305 19.312 10.789 1 97.38 80 ILE B C 1
ATOM 1634 O O . ILE B 1 80 ? 7.926 20.312 11.406 1 97.38 80 ILE B O 1
ATOM 1638 N N . ASP B 1 81 ? 9.578 18.953 10.688 1 97.06 81 ASP B N 1
ATOM 1639 C CA . ASP B 1 81 ? 10.641 19.719 11.352 1 97.06 81 ASP B CA 1
ATOM 1640 C C . ASP B 1 81 ? 10.727 21.141 10.805 1 97.06 81 ASP B C 1
ATOM 1642 O O . ASP B 1 81 ? 11.102 22.062 11.531 1 97.06 81 ASP B O 1
ATOM 1646 N N . LEU B 1 82 ? 10.367 21.312 9.609 1 97.38 82 LEU B N 1
ATOM 1647 C CA . LEU B 1 82 ? 10.523 22.594 8.922 1 97.38 82 LEU B CA 1
ATOM 1648 C C . LEU B 1 82 ? 9.359 23.516 9.25 1 97.38 82 LEU B C 1
ATOM 1650 O O . LEU B 1 82 ? 9.406 24.703 8.922 1 97.38 82 LEU B O 1
ATOM 1654 N N . ILE B 1 83 ? 8.297 22.969 9.852 1 96.69 83 ILE B N 1
ATOM 1655 C CA . ILE B 1 83 ? 7.172 23.828 10.227 1 96.69 83 ILE B CA 1
ATOM 1656 C C . ILE B 1 83 ? 7.613 24.812 11.305 1 96.69 83 ILE B C 1
ATOM 1658 O O . ILE B 1 83 ? 8.078 24.406 12.375 1 96.69 83 ILE B O 1
ATOM 1662 N N . GLU B 1 84 ? 7.438 26.047 11.055 1 94.56 84 GLU B N 1
ATOM 1663 C CA . GLU B 1 84 ? 7.906 27.094 11.961 1 94.56 84 GLU B CA 1
ATOM 1664 C C . GLU B 1 84 ? 6.738 27.797 12.656 1 94.56 84 GLU B C 1
ATOM 1666 O O . GLU B 1 84 ? 6.926 28.469 13.672 1 94.56 84 GLU B O 1
ATOM 1671 N N . ASP B 1 85 ? 5.562 27.609 12.047 1 93.12 85 ASP B N 1
ATOM 1672 C CA . ASP B 1 85 ? 4.379 28.234 12.641 1 93.12 85 ASP B CA 1
ATOM 1673 C C . ASP B 1 85 ? 4.129 27.688 14.047 1 93.12 85 ASP B C 1
ATOM 1675 O O . ASP B 1 85 ? 3.729 26.531 14.211 1 93.12 85 ASP B O 1
ATOM 1679 N N . GLU B 1 86 ? 4.266 28.484 15.086 1 92.31 86 GLU B N 1
ATOM 1680 C CA . GLU B 1 86 ? 4.188 28.078 16.484 1 92.31 86 GLU B CA 1
ATOM 1681 C C . GLU B 1 86 ? 2.748 27.781 16.891 1 92.31 86 GLU B C 1
ATOM 1683 O O . GLU B 1 86 ? 2.51 27.172 17.938 1 92.31 86 GLU B O 1
ATOM 1688 N N . SER B 1 87 ? 1.813 28.188 16.125 1 93 87 SER B N 1
ATOM 1689 C CA . SER B 1 87 ? 0.414 27.938 16.438 1 93 87 SER B CA 1
ATOM 1690 C C . SER B 1 87 ? 0.023 26.5 16.109 1 93 87 SER B C 1
ATOM 1692 O O . SER B 1 87 ? -1.029 26.031 16.531 1 93 87 SER B O 1
ATOM 1694 N N . ILE B 1 88 ? 0.869 25.906 15.359 1 93.75 88 ILE B N 1
ATOM 1695 C CA . ILE B 1 88 ? 0.605 24.531 14.969 1 93.75 88 ILE B CA 1
ATOM 1696 C C . ILE B 1 88 ? 1.156 23.578 16.031 1 93.75 88 ILE B C 1
ATOM 1698 O O . ILE B 1 88 ? 2.346 23.609 16.344 1 93.75 88 ILE B O 1
ATOM 1702 N N . ASP B 1 89 ? 0.306 22.812 16.625 1 93.62 89 ASP B N 1
ATOM 1703 C CA . ASP B 1 89 ? 0.708 21.75 17.531 1 93.62 89 ASP B CA 1
ATOM 1704 C C . ASP B 1 89 ? 1.25 20.547 16.781 1 93.62 89 ASP B C 1
ATOM 1706 O O . ASP B 1 89 ? 0.481 19.703 16.297 1 93.62 89 ASP B O 1
ATOM 1710 N N . LYS B 1 90 ? 2.557 20.422 16.734 1 94.69 90 LYS B N 1
ATOM 1711 C CA . LYS B 1 90 ? 3.227 19.391 15.953 1 94.69 90 LYS B CA 1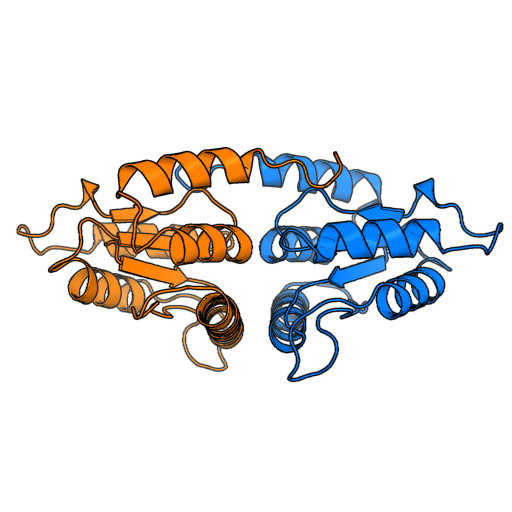
ATOM 1712 C C . LYS B 1 90 ? 2.916 18 16.484 1 94.69 90 LYS B C 1
ATOM 1714 O O . LYS B 1 90 ? 3.074 17 15.773 1 94.69 90 LYS B O 1
ATOM 1719 N N . SER B 1 91 ? 2.482 17.859 17.734 1 92.94 91 SER B N 1
ATOM 1720 C CA . SER B 1 91 ? 2.148 16.562 18.312 1 92.94 91 SER B CA 1
ATOM 1721 C C . SER B 1 91 ? 0.892 15.984 17.672 1 92.94 91 SER B C 1
ATOM 1723 O O . SER B 1 91 ? 0.599 14.797 17.828 1 92.94 91 SER B O 1
ATOM 1725 N N . LYS B 1 92 ? 0.17 16.797 16.922 1 93.56 92 LYS B N 1
ATOM 1726 C CA . LYS B 1 92 ? -1.061 16.359 16.266 1 93.56 92 LYS B CA 1
ATOM 1727 C C . LYS B 1 92 ? -0.796 15.961 14.812 1 93.56 92 LYS B C 1
ATOM 1729 O O . LYS B 1 92 ? -1.729 15.633 14.078 1 93.56 92 LYS B O 1
ATOM 1734 N N . ILE B 1 93 ? 0.472 16.031 14.445 1 96 93 ILE B N 1
ATOM 1735 C CA . ILE B 1 93 ? 0.906 15.562 13.141 1 96 93 ILE B CA 1
ATOM 1736 C C . ILE B 1 93 ? 1.57 14.195 13.281 1 96 93 ILE B C 1
ATOM 1738 O O . ILE B 1 93 ? 2.619 14.07 13.914 1 96 93 ILE B O 1
ATOM 1742 N N . ILE B 1 94 ? 0.977 13.188 12.672 1 95.12 94 ILE B N 1
ATOM 1743 C CA . ILE B 1 94 ? 1.437 11.82 12.891 1 95.12 94 ILE B CA 1
ATOM 1744 C C . ILE B 1 94 ? 1.821 11.188 11.555 1 95.12 94 ILE B C 1
ATOM 1746 O O . ILE B 1 94 ? 1.009 11.141 10.625 1 95.12 94 ILE B O 1
ATOM 1750 N N . ILE B 1 95 ? 3.037 10.828 11.461 1 96 95 ILE B N 1
ATOM 1751 C CA . ILE B 1 95 ? 3.377 9.875 10.406 1 96 95 ILE B CA 1
ATOM 1752 C C . ILE B 1 95 ? 2.85 8.492 10.773 1 96 95 ILE B C 1
ATOM 1754 O O . ILE B 1 95 ? 3.326 7.871 11.727 1 96 95 ILE B O 1
ATOM 1758 N N . ALA B 1 96 ? 1.895 8.055 10.047 1 94.25 96 ALA B N 1
ATOM 1759 C CA . ALA B 1 96 ? 1.192 6.82 10.391 1 94.25 96 ALA B CA 1
ATOM 1760 C C . ALA B 1 96 ? 2.119 5.613 10.281 1 94.25 96 ALA B C 1
ATOM 1762 O O . ALA B 1 96 ? 2.777 5.418 9.25 1 94.25 96 ALA B O 1
ATOM 1763 N N . ASP B 1 97 ? 2.223 4.898 11.344 1 90.19 97 ASP B N 1
ATOM 1764 C CA . ASP B 1 97 ? 2.93 3.623 11.297 1 90.19 97 ASP B CA 1
ATOM 1765 C C . ASP B 1 97 ? 2.045 2.523 10.711 1 90.19 97 ASP B C 1
ATOM 1767 O O . ASP B 1 97 ? 1.642 1.601 11.422 1 90.19 97 ASP B O 1
ATOM 1771 N N . ALA B 1 98 ? 1.72 2.625 9.484 1 92.06 98 ALA B N 1
ATOM 1772 C CA . ALA B 1 98 ? 0.803 1.744 8.766 1 92.06 98 ALA B CA 1
ATOM 1773 C C . ALA B 1 98 ? 1.149 1.6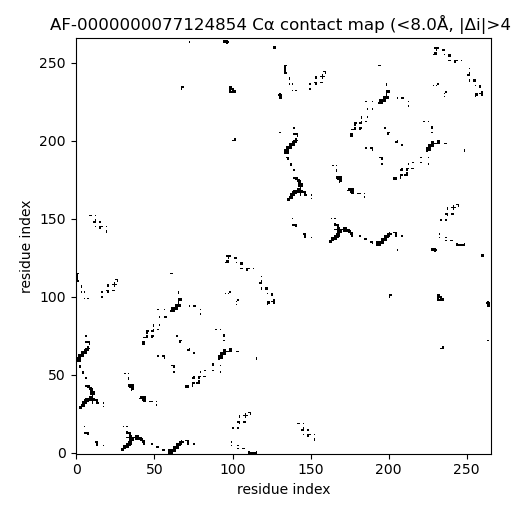88 7.281 1 92.06 98 ALA B C 1
ATOM 1775 O O . ALA B 1 98 ? 1.814 2.586 6.762 1 92.06 98 ALA B O 1
ATOM 1776 N N . PRO B 1 99 ? 0.739 0.622 6.617 1 93.5 99 PRO B N 1
ATOM 1777 C CA . PRO B 1 99 ? 0.937 0.548 5.168 1 93.5 99 PRO B CA 1
ATOM 1778 C C . PRO B 1 99 ? 0.227 1.673 4.418 1 93.5 99 PRO B C 1
ATOM 1780 O O . PRO B 1 99 ? -0.873 2.078 4.805 1 93.5 99 PRO B O 1
ATOM 1783 N N . ILE B 1 100 ? 0.833 2.104 3.326 1 96.25 100 ILE B N 1
ATOM 1784 C CA . ILE B 1 100 ? 0.365 3.332 2.691 1 96.25 100 ILE B CA 1
ATOM 1785 C C . ILE B 1 100 ? -1.044 3.123 2.141 1 96.25 100 ILE B C 1
ATOM 1787 O O . ILE B 1 100 ? -1.929 3.957 2.352 1 96.25 100 ILE B O 1
ATOM 1791 N N . VAL B 1 101 ? -1.343 1.984 1.496 1 96.56 101 VAL B N 1
ATOM 1792 C CA . VAL B 1 101 ? -2.656 1.772 0.896 1 96.56 101 VAL B CA 1
ATOM 1793 C C . VAL B 1 101 ? -3.656 1.357 1.973 1 96.56 101 VAL B C 1
ATOM 1795 O O . VAL B 1 101 ? -4.66 2.037 2.191 1 96.56 101 VAL B O 1
ATOM 1798 N N . GLU B 1 102 ? -3.363 0.353 2.709 1 94.94 102 GLU B N 1
ATOM 1799 C CA . GLU B 1 102 ? -4.266 -0.216 3.707 1 94.94 102 GLU B CA 1
ATOM 1800 C C . GLU B 1 102 ? -4.52 0.768 4.844 1 94.94 102 GLU B C 1
ATOM 1802 O O . GLU B 1 102 ? -5.652 0.903 5.312 1 94.94 102 GLU B O 1
ATOM 1807 N N . GLY B 1 103 ? -3.465 1.458 5.234 1 94.75 103 GLY B N 1
ATOM 1808 C CA . GLY B 1 103 ? -3.615 2.441 6.293 1 94.75 103 GLY B CA 1
ATOM 1809 C C . GLY B 1 103 ? -4.484 3.621 5.895 1 94.75 103 GLY B C 1
ATOM 1810 O O . GLY B 1 103 ? -5.344 4.051 6.664 1 94.75 103 GLY B O 1
ATOM 1811 N N . THR B 1 104 ? -4.223 4.176 4.707 1 96.31 104 THR B N 1
ATOM 1812 C CA . THR B 1 104 ? -5.02 5.297 4.223 1 96.31 104 THR B CA 1
ATOM 1813 C C . THR B 1 104 ? -6.488 4.902 4.102 1 96.31 104 THR B C 1
ATOM 1815 O O . THR B 1 104 ? -7.379 5.68 4.461 1 96.31 104 THR B O 1
ATOM 1818 N N . LEU B 1 105 ? -6.723 3.668 3.629 1 94.12 105 LEU B N 1
ATOM 1819 C CA . LEU B 1 105 ? -8.086 3.168 3.465 1 94.12 105 LEU B CA 1
ATOM 1820 C C . LEU B 1 105 ? -8.797 3.082 4.812 1 94.12 105 LEU B C 1
ATOM 1822 O O . LEU B 1 105 ? -9.914 3.576 4.957 1 94.12 105 LEU B O 1
ATOM 1826 N N . VAL B 1 106 ? -8.133 2.527 5.754 1 92.38 106 VAL B N 1
ATOM 1827 C CA . VAL B 1 106 ? -8.719 2.354 7.078 1 92.38 106 VAL B CA 1
ATOM 1828 C C . VAL B 1 106 ? -8.992 3.719 7.707 1 92.38 106 VAL B C 1
ATOM 1830 O O . VAL B 1 106 ? -10.086 3.971 8.211 1 92.38 106 VAL B O 1
ATOM 1833 N N . ALA B 1 107 ? -8.016 4.598 7.68 1 94 107 ALA B N 1
ATOM 1834 C CA . ALA B 1 107 ? -8.172 5.93 8.258 1 94 107 ALA B CA 1
ATOM 1835 C C . ALA B 1 107 ? -9.312 6.691 7.586 1 94 107 ALA B C 1
ATOM 1837 O O . ALA B 1 107 ? -10.109 7.352 8.258 1 94 107 ALA B O 1
ATOM 1838 N N . SER B 1 108 ? -9.383 6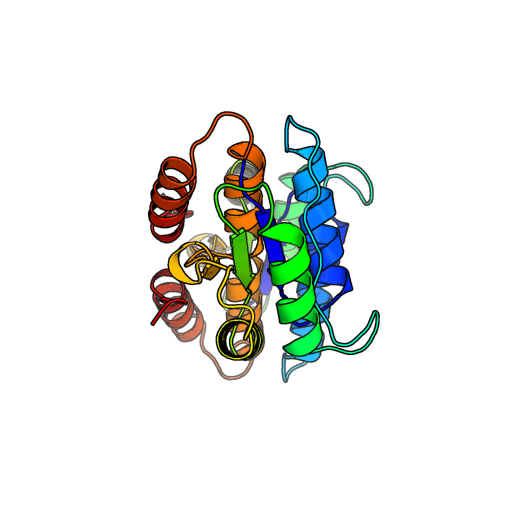.613 6.234 1 94.44 108 SER B N 1
ATOM 1839 C CA . SER B 1 108 ? -10.383 7.359 5.484 1 94.44 108 SER B CA 1
ATOM 1840 C C . SER B 1 108 ? -11.789 6.867 5.805 1 94.44 108 SER B C 1
ATOM 1842 O O . SER B 1 108 ? -12.734 7.656 5.848 1 94.44 108 SER B O 1
ATOM 1844 N N . THR B 1 109 ? -11.984 5.566 6.047 1 91.69 109 THR B N 1
ATOM 1845 C CA . THR B 1 109 ? -13.305 5.004 6.336 1 91.69 109 THR B CA 1
ATOM 1846 C C . THR B 1 109 ? -13.75 5.371 7.746 1 91.69 109 THR B C 1
ATOM 1848 O O . THR B 1 109 ? -14.945 5.496 8.016 1 91.69 109 THR B O 1
ATOM 1851 N N . LEU B 1 110 ? -12.766 5.66 8.586 1 91.44 110 LEU B N 1
ATOM 1852 C CA . LEU B 1 110 ? -13.062 5.949 9.984 1 91.44 110 LEU B CA 1
ATOM 1853 C C . LEU B 1 110 ? -13.172 7.449 10.227 1 91.44 110 LEU B C 1
ATOM 1855 O O . LEU B 1 110 ? -13.664 7.887 11.266 1 91.44 110 LEU B O 1
ATOM 1859 N N . ASN B 1 111 ? -12.719 8.297 9.164 1 90.5 111 ASN B N 1
ATOM 1860 C CA . ASN B 1 111 ? -12.555 9.742 9.344 1 90.5 111 ASN B CA 1
ATOM 1861 C C . ASN B 1 111 ? -13.906 10.445 9.438 1 90.5 111 ASN B C 1
ATOM 1863 O O . ASN B 1 111 ? -14.117 11.469 8.789 1 90.5 111 ASN B O 1
ATOM 1867 N N . PHE B 1 112 ? -15 10.062 9.961 1 74.25 112 PHE B N 1
ATOM 1868 C CA . PHE B 1 112 ? -16.266 10.727 10.211 1 74.25 112 PHE B CA 1
ATOM 1869 C C . PHE B 1 112 ? -16.703 10.531 11.664 1 74.25 112 PHE B C 1
ATOM 1871 O O . PHE B 1 112 ? -17.062 11.492 12.344 1 74.25 112 PHE B O 1
ATOM 1878 N N . ASP B 1 113 ? -16.75 9.367 11.836 1 68.19 113 ASP B N 1
ATOM 1879 C CA . ASP B 1 113 ? -17.297 8.977 13.133 1 68.19 113 ASP B CA 1
ATOM 1880 C C . ASP B 1 113 ? -16.188 8.727 14.148 1 68.19 113 ASP B C 1
ATOM 1882 O O . ASP B 1 113 ? -16.453 8.578 15.344 1 68.19 113 ASP B O 1
ATOM 1886 N N . GLY B 1 114 ? -15.055 8.594 13.57 1 62.06 114 GLY B N 1
ATOM 1887 C CA . GLY B 1 114 ? -13.984 8.164 14.453 1 62.06 114 GLY B CA 1
ATOM 1888 C C . GLY B 1 114 ? -13.164 9.32 15 1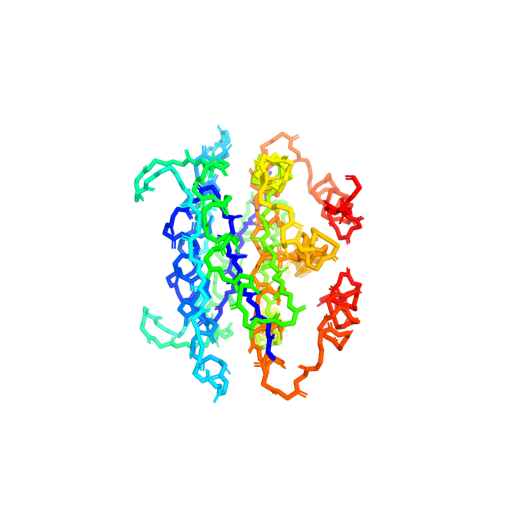 62.06 114 GLY B C 1
ATOM 1889 O O . GLY B 1 114 ? -13.023 10.352 14.352 1 62.06 114 GLY B O 1
ATOM 1890 N N . ASN B 1 115 ? -12.844 9.227 16.188 1 76.88 115 ASN B N 1
ATOM 1891 C CA . ASN B 1 115 ? -11.961 10.148 16.891 1 76.88 115 ASN B CA 1
ATOM 1892 C C . ASN B 1 115 ? -10.492 9.867 16.578 1 76.88 115 ASN B C 1
ATOM 1894 O O . ASN B 1 115 ? -10.156 8.805 16.047 1 76.88 115 ASN B O 1
ATOM 1898 N N . PHE B 1 116 ? -9.719 10.914 16.562 1 86.25 116 PHE B N 1
ATOM 1899 C CA . PHE B 1 116 ? -8.273 10.93 16.406 1 86.25 116 PHE B CA 1
ATOM 1900 C C . PHE B 1 116 ? -7.645 9.703 17.062 1 86.25 116 PHE B C 1
ATOM 1902 O O . PHE B 1 116 ? -6.91 8.953 16.422 1 86.25 116 PHE B O 1
ATOM 1909 N N . ASN B 1 117 ? -8.148 9.297 18.141 1 87.38 117 ASN B N 1
ATOM 1910 C CA . ASN B 1 117 ? -7.582 8.188 18.906 1 87.38 117 ASN B CA 1
ATOM 1911 C C . ASN B 1 117 ? -8.023 6.84 18.328 1 87.38 117 ASN B C 1
ATOM 1913 O O . ASN B 1 117 ? -7.266 5.871 18.359 1 87.38 117 ASN B O 1
ATOM 1917 N N . GLN B 1 118 ? -9.219 6.789 17.781 1 90.38 118 GLN B N 1
ATOM 1918 C CA . GLN B 1 118 ? -9.711 5.559 17.188 1 90.38 118 GLN B CA 1
ATOM 1919 C C . GLN B 1 118 ? -8.891 5.176 15.953 1 90.38 118 GLN B C 1
ATOM 1921 O O . GLN B 1 118 ? -8.586 4.004 15.742 1 90.38 118 GLN B O 1
ATOM 1926 N N . ILE B 1 119 ? -8.594 6.191 15.172 1 92.12 119 ILE B N 1
ATOM 1927 C CA . ILE B 1 119 ? -7.801 5.953 13.977 1 92.12 119 ILE B CA 1
ATOM 1928 C C . ILE B 1 119 ? -6.418 5.434 14.359 1 92.12 119 ILE B C 1
ATOM 1930 O O . ILE B 1 119 ? -5.93 4.461 13.781 1 92.12 119 ILE B O 1
ATOM 1934 N N . ILE B 1 120 ? -5.848 6.016 15.398 1 90.31 120 ILE B N 1
ATOM 1935 C CA . ILE B 1 120 ? -4.543 5.578 15.875 1 90.31 120 ILE B CA 1
ATOM 1936 C C . ILE B 1 120 ? -4.605 4.109 16.297 1 90.31 120 ILE B C 1
ATOM 1938 O O . ILE B 1 120 ? -3.75 3.311 15.906 1 90.31 120 ILE B O 1
ATOM 1942 N N . ASP B 1 121 ? -5.594 3.74 17 1 89.62 121 ASP B N 1
ATOM 1943 C CA . ASP B 1 121 ? -5.75 2.379 17.5 1 89.62 121 ASP B CA 1
ATOM 1944 C C . ASP B 1 121 ? -5.926 1.387 16.344 1 89.62 121 ASP B C 1
ATOM 1946 O O . ASP B 1 121 ? -5.328 0.308 16.359 1 89.62 121 ASP B O 1
ATOM 1950 N N . GLU B 1 122 ? -6.707 1.725 15.383 1 90.06 122 GLU B N 1
ATOM 1951 C CA . GLU B 1 122 ? -6.977 0.836 14.258 1 90.06 122 GLU B CA 1
ATOM 1952 C C . GLU B 1 122 ? -5.738 0.663 13.383 1 90.06 122 GLU B C 1
ATOM 1954 O O . GLU B 1 122 ? -5.496 -0.42 12.844 1 90.06 122 GLU B O 1
ATOM 1959 N N . LEU B 1 123 ? -5.008 1.751 13.242 1 91 123 LEU B N 1
ATOM 1960 C CA . LEU B 1 123 ? -3.779 1.67 12.453 1 91 123 LEU B CA 1
ATOM 1961 C C . LEU B 1 123 ? -2.766 0.749 13.125 1 91 123 LEU B C 1
ATOM 1963 O O . LEU B 1 123 ? -2.043 0.014 12.453 1 91 123 LEU B O 1
ATOM 1967 N N . LYS B 1 124 ? -2.725 0.75 14.438 1 85.44 124 LYS B N 1
ATOM 1968 C CA . LYS B 1 124 ? -1.849 -0.15 15.188 1 85.44 124 LYS B CA 1
ATOM 1969 C C . LYS B 1 124 ? -2.225 -1.608 14.945 1 85.44 124 LYS B C 1
ATOM 1971 O O . LYS B 1 124 ? -1.35 -2.467 14.805 1 85.44 124 LYS B O 1
ATOM 1976 N N . GLN B 1 125 ? -3.477 -1.802 14.805 1 83.88 125 GLN B N 1
ATOM 1977 C CA . GLN B 1 125 ? -3.973 -3.154 14.57 1 83.88 125 GLN B CA 1
ATOM 1978 C C . GLN B 1 125 ? -3.654 -3.619 13.148 1 83.88 125 GLN B C 1
ATOM 1980 O O . GLN B 1 125 ? -3.41 -4.805 12.922 1 83.88 125 GLN B O 1
ATOM 1985 N N . LEU B 1 126 ? -3.658 -2.691 12.305 1 83.19 126 LEU B N 1
ATOM 1986 C CA . LEU B 1 126 ? -3.406 -2.996 10.898 1 83.19 126 LEU B CA 1
ATOM 1987 C C . LEU B 1 126 ? -1.985 -3.516 10.703 1 83.19 126 LEU B C 1
ATOM 1989 O O . LEU B 1 126 ? -1.744 -4.363 9.836 1 83.19 126 LEU B O 1
ATOM 1993 N N . LYS B 1 127 ? -1.073 -3.031 11.5 1 75.12 127 LYS B N 1
ATOM 1994 C CA . LYS B 1 127 ? 0.319 -3.459 11.398 1 75.12 127 LYS B CA 1
ATOM 1995 C C . LYS B 1 127 ? 0.47 -4.93 11.773 1 75.12 127 LYS B C 1
ATOM 1997 O O . LYS B 1 127 ? 1.369 -5.613 11.273 1 75.12 127 LYS B O 1
ATOM 2002 N N . THR B 1 128 ? -0.507 -5.305 12.539 1 67.06 128 THR B N 1
ATOM 2003 C CA . THR B 1 128 ? -0.425 -6.676 13.031 1 67.06 128 THR B CA 1
ATOM 2004 C C . THR B 1 128 ? -1.339 -7.594 12.227 1 67.06 128 THR B C 1
ATOM 2006 O O . THR B 1 128 ? -1.407 -8.797 12.492 1 67.06 128 THR B O 1
ATOM 2009 N N . PHE B 1 129 ? -1.997 -6.945 11.352 1 63.06 129 PHE B N 1
ATOM 2010 C CA . PHE B 1 129 ? -2.955 -7.727 10.578 1 63.06 129 PHE B CA 1
ATOM 2011 C C . PHE B 1 129 ? -2.248 -8.82 9.789 1 63.06 129 PHE B C 1
ATOM 2013 O O . PHE B 1 129 ? -1.262 -8.547 9.094 1 63.06 129 PHE B O 1
ATOM 2020 N N . ASP B 1 130 ? -2.662 -10.008 10.062 1 59.5 130 ASP B N 1
ATOM 2021 C CA . ASP B 1 130 ? -2.148 -11.227 9.438 1 59.5 130 ASP B CA 1
ATOM 2022 C C . ASP B 1 130 ? -2.984 -11.609 8.219 1 59.5 130 ASP B C 1
ATOM 2024 O O . ASP B 1 130 ? -4.152 -11.977 8.352 1 59.5 130 ASP B O 1
ATOM 2028 N N . LYS B 1 131 ? -2.5 -11.445 7.039 1 61.94 131 LYS B N 1
ATOM 2029 C CA . LYS B 1 131 ? -3.238 -11.734 5.816 1 61.94 131 LYS B CA 1
ATOM 2030 C C . LYS B 1 131 ? -3.338 -13.242 5.578 1 61.94 131 LYS B C 1
ATOM 2032 O O . LYS B 1 131 ? -4.109 -13.695 4.727 1 61.94 131 LYS B O 1
ATOM 2037 N N . THR B 1 132 ? -2.443 -13.969 6.121 1 48.78 132 THR B N 1
ATOM 2038 C CA . THR B 1 132 ? -2.371 -15.398 5.867 1 48.78 132 THR B CA 1
ATOM 2039 C C . THR B 1 132 ? -3.352 -16.156 6.758 1 48.78 132 THR B C 1
ATOM 2041 O O . THR B 1 132 ? -3.533 -17.375 6.598 1 48.78 132 THR B O 1
ATOM 2044 N N . LYS B 1 133 ? -3.805 -15.5 7.91 1 51.59 133 LYS B N 1
ATOM 2045 C CA . LYS B 1 133 ? -4.699 -16.203 8.82 1 51.59 133 LYS B CA 1
ATOM 2046 C C . LYS B 1 133 ? -6.16 -15.898 8.508 1 51.59 133 LYS B C 1
ATOM 2048 O O . LYS B 1 133 ? -6.492 -14.781 8.102 1 51.59 133 LYS B O 1
#

Organism: Malacoplasma penetrans (strain HF-2) (NCBI:txid272633)